Protein AF-A0A3E1EG32-F1 (afdb_monomer)

Mean predicted aligned error: 8.99 Å

Radius of gyration: 19.24 Å; Cα contacts (8 Å, |Δi|>4): 139; chains: 1; bounding box: 42×35×68 Å

Nearest PDB structures (foldseek):
  8x61-assembly1_D  TM=2.645E-01  e=2.942E+00  Escherichia coli K-12

Solvent-accessible surface area (backbone atoms only — not comparable to full-atom values): 9970 Å² total; per-residue (Å²): 134,84,75,81,70,93,69,84,74,63,67,67,47,62,64,62,48,52,55,52,49,60,64,48,45,57,62,38,36,53,50,33,18,52,36,37,32,75,76,72,68,43,52,51,81,75,31,39,58,53,45,42,54,20,54,52,47,24,49,68,51,44,51,59,51,54,49,51,52,45,55,51,54,27,64,77,70,56,68,85,75,68,88,78,64,89,46,70,70,55,45,55,47,47,34,50,60,31,51,73,51,64,69,88,55,93,84,54,57,50,59,38,55,34,50,26,51,54,58,51,47,56,65,48,48,57,51,34,38,54,45,26,45,58,48,39,48,70,73,46,67,88,54,56,70,68,60,48,51,53,44,39,56,60,35,45,49,61,43,50,51,51,51,47,50,49,34,52,52,51,26,54,50,35,50,69,71,73,107

Secondary structure (DSSP, 8-state):
------------HHHHHHHHHHHHHHHHHHHHHHHHHHHH---HHHHHHHHHHHHHHHHHHHHHHHHHHHHHHHHHTTTT--TT--SHHHHHHHHHHTTTS----TTTHHHHHHHHHHHHHHHHHHHHHHHHHHHHHHH-TTS-HHHHHHHHHHHHHHHHHHHHHHHHHHHHHHHHH--

pLDDT: mean 79.0, std 16.26, range [40.22, 95.88]

Foldseek 3Di:
DDDPDPPFDQDQCVVVVVVVLVVLLVVLLVLLLVLCCVQVVDHSVLRSVLSSVLSVQLVVVVVVVLVVVLVVVCVVVVLPPLPDDPDPVSVLVNLQSCQRGPGCPPQPCLQSNLSNQLVSLVVSLVSSLVSSLVSVCVSCVVDDSVSSSVSSNVSVPVSSVVVNVVSVVSSVVSVVVSD

Sequence (179 aa):
MHIPTLADSSVPMLFWHMLAIFTALVPIVLIEAYSAKKLLGLTIGQAIGPISASNFTSMLIGFPVLWLFWLSAQQLVGGNDVHSLSTWWKKLYAVTVQAPWLLHSGRDLYWMVPTAAIVMLVPAFFLSVWVERLVLSWFWQNEDKQRLTTFSFKAHIPSYAMLVFFWCVFGAYSMSSGG

Structure (mmCIF, N/CA/C/O backbone):
data_AF-A0A3E1EG32-F1
#
_entry.id   AF-A0A3E1EG32-F1
#
loop_
_atom_site.group_PDB
_atom_site.id
_atom_site.type_symbol
_atom_site.la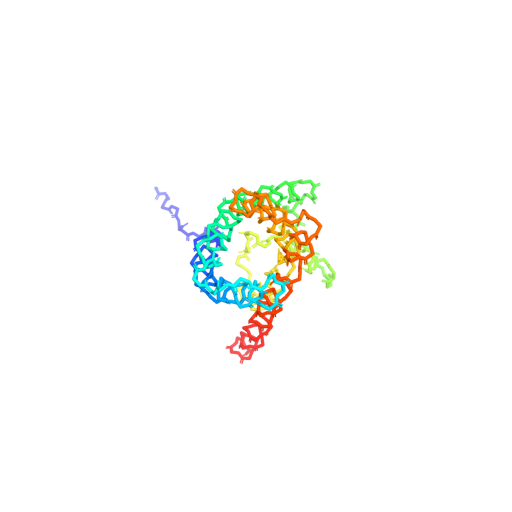bel_atom_id
_atom_site.label_alt_id
_atom_site.label_comp_id
_atom_site.label_asym_id
_atom_site.label_entity_id
_atom_site.label_seq_id
_atom_site.pdbx_PDB_ins_code
_atom_site.Cartn_x
_atom_site.Cartn_y
_atom_site.Cartn_z
_atom_site.occupancy
_atom_site.B_iso_or_equiv
_atom_site.auth_seq_id
_atom_site.auth_comp_id
_atom_site.auth_asym_id
_atom_site.auth_atom_id
_atom_site.pdbx_PDB_model_num
ATOM 1 N N . MET A 1 1 ? -3.569 15.636 -47.204 1.00 40.22 1 MET A N 1
ATOM 2 C CA . MET A 1 1 ? -4.282 15.489 -45.918 1.00 40.22 1 MET A CA 1
ATOM 3 C C . MET A 1 1 ? -3.677 14.277 -45.227 1.00 40.22 1 MET A C 1
ATOM 5 O O . MET A 1 1 ? -4.007 13.155 -45.582 1.00 40.22 1 MET A O 1
ATOM 9 N N . HIS A 1 2 ? -2.665 14.496 -44.384 1.00 41.88 2 HIS A N 1
ATOM 10 C CA . HIS A 1 2 ? -2.000 13.418 -43.655 1.00 41.88 2 HIS A CA 1
ATOM 11 C C . HIS A 1 2 ? -2.933 12.954 -42.540 1.00 41.88 2 HIS A C 1
ATOM 13 O O . HIS A 1 2 ? -3.241 13.726 -41.637 1.00 41.88 2 HIS A O 1
ATOM 19 N N . ILE A 1 3 ? -3.404 11.715 -42.628 1.00 46.75 3 ILE A N 1
ATOM 20 C CA . ILE A 1 3 ? -4.004 11.032 -41.487 1.00 46.75 3 ILE A CA 1
ATOM 21 C C . ILE A 1 3 ? -2.831 10.749 -40.543 1.00 46.75 3 ILE A C 1
ATOM 23 O O . ILE A 1 3 ? -1.893 10.072 -40.975 1.00 46.75 3 ILE A O 1
ATOM 27 N N . PRO A 1 4 ? -2.808 11.279 -39.309 1.00 47.06 4 PRO A N 1
ATOM 28 C CA . PRO A 1 4 ? -1.818 10.845 -38.344 1.00 47.06 4 PRO A CA 1
ATOM 29 C C . PRO A 1 4 ? -2.090 9.363 -38.090 1.00 47.06 4 PRO A C 1
ATOM 31 O O . PRO A 1 4 ? -3.128 8.979 -37.552 1.00 47.06 4 PRO A O 1
ATOM 34 N N . THR A 1 5 ? -1.178 8.518 -38.554 1.00 43.69 5 THR A N 1
ATOM 35 C CA . THR A 1 5 ? -1.069 7.143 -38.086 1.00 43.69 5 THR A CA 1
ATOM 36 C C . THR A 1 5 ? -1.018 7.194 -36.564 1.00 43.69 5 THR A C 1
ATOM 38 O O . THR A 1 5 ? -0.212 7.942 -36.015 1.00 43.69 5 THR A O 1
ATOM 41 N N . LEU A 1 6 ? -1.883 6.426 -35.899 1.00 45.47 6 LEU A N 1
ATOM 42 C CA . LEU A 1 6 ? -1.865 6.140 -34.460 1.00 45.47 6 LEU A CA 1
ATOM 43 C C . LEU A 1 6 ? -0.582 5.360 -34.098 1.00 45.47 6 LEU A C 1
ATOM 45 O O . LEU A 1 6 ? -0.634 4.207 -33.683 1.00 45.47 6 LEU A O 1
ATOM 49 N N . ALA A 1 7 ? 0.572 5.961 -34.363 1.00 40.94 7 ALA A N 1
ATOM 50 C CA . ALA A 1 7 ? 1.901 5.433 -34.132 1.00 40.94 7 ALA A CA 1
ATOM 51 C C . ALA A 1 7 ? 2.450 6.096 -32.862 1.00 40.94 7 ALA A C 1
ATOM 53 O O . ALA A 1 7 ? 2.445 7.320 -32.747 1.00 40.94 7 ALA A O 1
ATOM 54 N N . ASP A 1 8 ? 2.877 5.261 -31.916 1.00 40.78 8 ASP A N 1
ATOM 55 C CA . ASP A 1 8 ? 3.601 5.614 -30.689 1.00 40.78 8 ASP A CA 1
ATOM 56 C C . ASP A 1 8 ? 2.824 6.359 -29.591 1.00 40.78 8 ASP A C 1
ATOM 58 O O . ASP A 1 8 ? 3.382 7.181 -28.865 1.00 40.78 8 ASP A O 1
ATOM 62 N N . SER A 1 9 ? 1.545 6.035 -29.368 1.00 42.00 9 SER A N 1
ATOM 63 C CA . SER A 1 9 ? 0.927 6.409 -28.090 1.00 42.00 9 SER A CA 1
ATOM 64 C C . SER A 1 9 ? 1.443 5.475 -26.994 1.00 42.00 9 SER A C 1
ATOM 66 O O . SER A 1 9 ? 1.112 4.285 -26.982 1.00 42.00 9 SER A O 1
ATOM 68 N N . SER A 1 10 ? 2.236 6.002 -26.061 1.00 50.19 10 SER A N 1
ATOM 69 C CA . SER A 1 10 ? 2.465 5.356 -24.771 1.00 50.19 10 SER A CA 1
ATOM 70 C C . SER A 1 10 ? 1.105 4.964 -24.185 1.00 50.19 10 SER A C 1
ATOM 72 O O . SER A 1 10 ? 0.257 5.817 -23.927 1.00 50.19 10 SER A O 1
ATOM 74 N N . VAL A 1 11 ? 0.841 3.661 -24.045 1.00 52.62 11 VAL A N 1
ATOM 75 C CA . VAL A 1 11 ? -0.419 3.206 -23.450 1.00 52.62 11 VAL A CA 1
ATOM 76 C C . VAL A 1 11 ? -0.384 3.647 -21.991 1.00 52.62 11 VAL A C 1
ATOM 78 O O . VAL A 1 11 ? 0.544 3.249 -21.280 1.00 52.62 11 VAL A O 1
ATOM 81 N N . PRO A 1 12 ? -1.346 4.461 -21.520 1.00 56.22 12 PRO A N 1
ATOM 82 C CA . PRO A 1 12 ? -1.375 4.864 -20.129 1.00 56.22 12 PRO A CA 1
ATOM 83 C C . PRO A 1 12 ? -1.495 3.608 -19.272 1.00 56.22 12 PRO A C 1
ATOM 85 O O . PRO A 1 12 ? -2.539 2.954 -19.230 1.00 56.22 12 PRO A O 1
ATOM 88 N N . MET A 1 13 ? -0.423 3.276 -18.555 1.00 66.38 13 MET A N 1
ATOM 89 C CA . MET A 1 13 ? -0.427 2.174 -17.594 1.00 66.38 13 MET A CA 1
ATOM 90 C C . MET A 1 13 ? -1.460 2.400 -16.480 1.00 66.38 13 MET A C 1
ATOM 92 O O . MET A 1 13 ? -1.858 1.443 -15.825 1.00 66.38 13 MET A O 1
ATOM 96 N N . LEU A 1 14 ? -1.939 3.643 -16.329 1.00 66.12 14 LEU A N 1
ATOM 97 C CA . LEU A 1 14 ? -2.969 4.111 -15.403 1.00 66.12 14 LEU A CA 1
ATOM 98 C C . LEU A 1 14 ? -4.186 3.175 -15.332 1.00 66.12 14 LEU A C 1
ATOM 100 O O . LEU A 1 14 ? -4.542 2.717 -14.250 1.00 66.12 14 LEU A O 1
ATOM 104 N N . PHE A 1 15 ? -4.810 2.867 -16.475 1.00 68.06 15 PHE A N 1
ATOM 105 C CA . PHE A 1 15 ? -6.055 2.092 -16.503 1.00 68.06 15 PHE A CA 1
ATOM 106 C C . PHE A 1 15 ? -5.833 0.639 -16.061 1.00 68.06 15 PHE A C 1
ATOM 108 O O . PHE A 1 15 ? -6.551 0.120 -15.206 1.00 68.06 15 PHE A O 1
ATOM 115 N N . TRP A 1 16 ? -4.789 0.002 -16.593 1.00 67.75 16 TRP A N 1
ATOM 116 C CA . TRP A 1 16 ? -4.426 -1.372 -16.244 1.00 67.75 16 TRP A CA 1
ATOM 117 C C . TRP A 1 16 ? -3.964 -1.501 -14.790 1.00 67.75 16 TRP A C 1
ATOM 119 O O . TRP A 1 16 ? -4.324 -2.465 -14.115 1.00 67.75 16 TRP A O 1
ATOM 129 N N . HIS A 1 17 ? -3.236 -0.504 -14.281 1.00 72.44 17 HIS A N 1
ATOM 130 C CA . HIS A 1 17 ? -2.838 -0.447 -12.876 1.00 72.44 17 HIS A CA 1
ATOM 131 C C . HIS A 1 17 ? -4.045 -0.313 -11.958 1.00 72.44 17 HIS A C 1
ATOM 133 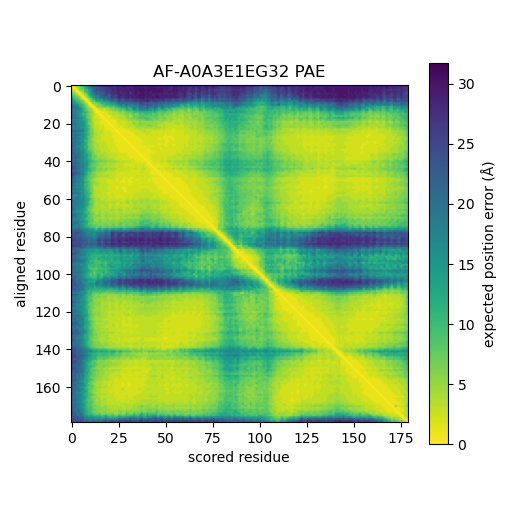O O . HIS A 1 17 ? -4.119 -1.032 -10.967 1.00 72.44 17 HIS A O 1
ATOM 139 N N . MET A 1 18 ? -5.015 0.546 -12.286 1.00 73.62 18 MET A N 1
ATOM 140 C CA . MET A 1 18 ? -6.232 0.664 -11.480 1.00 73.62 18 MET A CA 1
ATOM 141 C C . MET A 1 18 ? -6.971 -0.671 -11.383 1.00 73.62 18 MET A C 1
ATOM 143 O O . MET A 1 18 ? -7.328 -1.078 -10.279 1.00 73.62 18 MET A O 1
ATOM 147 N N . LEU A 1 19 ? -7.150 -1.383 -12.501 1.00 78.88 19 LEU A N 1
ATOM 148 C CA . LEU A 1 19 ? -7.815 -2.687 -12.490 1.00 78.88 19 LEU A CA 1
ATOM 149 C C . LEU A 1 19 ? -7.071 -3.696 -11.601 1.00 78.88 19 LEU A C 1
ATOM 151 O O . LEU A 1 19 ? -7.693 -4.367 -10.776 1.00 78.88 19 LEU A O 1
ATOM 155 N N . ALA A 1 20 ? -5.741 -3.752 -11.712 1.00 80.00 20 ALA A N 1
ATOM 156 C CA . ALA A 1 20 ? -4.913 -4.608 -10.868 1.00 80.00 20 ALA A CA 1
ATOM 157 C C . ALA A 1 20 ? -5.056 -4.254 -9.376 1.00 80.00 20 ALA A C 1
ATOM 159 O O . ALA A 1 20 ? -5.256 -5.146 -8.549 1.00 80.00 20 ALA A O 1
ATOM 160 N N . ILE A 1 21 ? -5.043 -2.964 -9.025 1.00 82.12 21 ILE A N 1
ATOM 161 C CA . ILE A 1 21 ? -5.200 -2.516 -7.636 1.00 82.12 21 ILE A CA 1
ATOM 162 C C . ILE A 1 21 ? -6.574 -2.914 -7.079 1.00 82.12 21 ILE A C 1
ATOM 164 O O . ILE A 1 21 ? -6.643 -3.438 -5.968 1.00 82.12 21 ILE A O 1
ATOM 168 N N . PHE A 1 22 ? -7.657 -2.761 -7.849 1.00 85.31 22 PHE A N 1
ATOM 169 C CA . PHE A 1 22 ? -8.991 -3.200 -7.418 1.00 85.31 22 PHE A CA 1
ATOM 170 C C . PHE A 1 22 ? -9.043 -4.701 -7.125 1.00 85.31 22 PHE A C 1
ATOM 172 O O . PHE A 1 22 ? -9.622 -5.110 -6.118 1.00 85.31 22 PHE A O 1
ATOM 179 N N . THR A 1 23 ? -8.410 -5.524 -7.965 1.00 87.38 23 THR A N 1
ATOM 180 C CA . THR A 1 23 ? -8.346 -6.973 -7.717 1.00 87.38 23 THR A CA 1
ATOM 181 C C . THR A 1 23 ? -7.500 -7.322 -6.494 1.00 87.38 23 THR A C 1
ATOM 183 O O . THR A 1 23 ? -7.852 -8.239 -5.755 1.00 87.38 23 THR A O 1
ATOM 186 N N . ALA A 1 24 ? -6.428 -6.569 -6.238 1.00 89.06 24 ALA A N 1
ATOM 187 C CA . ALA A 1 24 ? -5.559 -6.764 -5.083 1.00 89.06 24 ALA A CA 1
ATOM 188 C C . ALA A 1 24 ? -6.192 -6.286 -3.766 1.00 89.06 24 ALA A C 1
ATOM 190 O O . ALA A 1 24 ? -5.846 -6.797 -2.703 1.00 89.06 24 ALA A O 1
ATOM 191 N N . LEU A 1 25 ? -7.148 -5.355 -3.814 1.00 91.94 25 LEU A N 1
ATOM 192 C CA . LEU A 1 25 ? -7.766 -4.784 -2.617 1.00 91.94 25 LEU A CA 1
ATOM 193 C C . LEU A 1 25 ? -8.484 -5.845 -1.771 1.00 91.94 25 LEU A C 1
ATOM 195 O O . LEU A 1 25 ? -8.380 -5.833 -0.548 1.00 91.94 25 LEU A O 1
ATOM 199 N N . VAL A 1 26 ? -9.156 -6.806 -2.412 1.00 93.00 26 VAL A N 1
ATOM 200 C CA . VAL A 1 26 ? -9.866 -7.890 -1.713 1.00 93.00 26 VAL A CA 1
ATOM 201 C C . VAL A 1 26 ? -8.919 -8.743 -0.856 1.00 93.00 26 VAL A C 1
ATOM 203 O O . VAL A 1 26 ? -9.142 -8.819 0.355 1.00 93.00 26 VAL A O 1
ATOM 206 N N . PRO A 1 27 ? -7.861 -9.379 -1.402 1.00 94.44 27 PRO A N 1
ATOM 207 C CA . PRO A 1 27 ? -6.951 -10.170 -0.581 1.00 94.44 27 PRO A CA 1
ATOM 208 C C . PRO A 1 27 ? -6.199 -9.327 0.458 1.00 94.44 27 PRO A C 1
ATOM 210 O O . PRO A 1 27 ? -5.996 -9.815 1.567 1.00 94.44 27 PRO A O 1
ATOM 213 N N . ILE A 1 28 ? -5.853 -8.068 0.159 1.00 95.25 28 ILE A N 1
ATOM 214 C CA . ILE A 1 28 ? -5.207 -7.162 1.126 1.00 95.25 28 ILE A CA 1
ATOM 215 C C . ILE A 1 28 ? -6.109 -6.936 2.347 1.00 95.25 28 ILE A C 1
ATOM 217 O O . ILE A 1 28 ? -5.698 -7.193 3.479 1.00 95.25 28 ILE A O 1
ATOM 221 N N . VAL A 1 29 ? -7.371 -6.556 2.125 1.00 95.19 29 VAL A N 1
ATOM 222 C CA . VAL A 1 29 ? -8.340 -6.319 3.207 1.00 95.19 29 VAL A CA 1
ATOM 223 C C . VAL A 1 29 ? -8.541 -7.572 4.059 1.00 95.19 29 VAL A C 1
ATOM 225 O O . VAL A 1 29 ? -8.630 -7.479 5.283 1.00 95.19 29 VAL A O 1
ATOM 228 N N . LEU A 1 30 ? -8.592 -8.757 3.445 1.00 95.12 30 LEU A N 1
ATOM 229 C CA . LEU A 1 30 ? -8.742 -10.017 4.178 1.00 95.12 30 LEU A CA 1
ATOM 230 C C . LEU A 1 30 ? -7.521 -10.326 5.056 1.00 95.12 30 LEU A C 1
ATOM 232 O O . LEU A 1 30 ? -7.679 -10.712 6.219 1.00 95.12 30 LEU A O 1
ATOM 236 N N . ILE A 1 31 ? -6.313 -10.134 4.522 1.00 95.88 31 ILE A N 1
ATOM 237 C CA . ILE A 1 31 ? -5.050 -10.324 5.248 1.00 95.88 31 ILE A CA 1
ATOM 238 C C . ILE A 1 31 ? -4.966 -9.370 6.443 1.00 95.88 31 ILE A C 1
ATOM 240 O O . ILE A 1 31 ? -4.606 -9.774 7.556 1.00 95.88 31 ILE A O 1
ATOM 244 N N . GLU A 1 32 ? -5.339 -8.113 6.245 1.00 95.19 32 GLU A N 1
ATOM 245 C CA . GLU A 1 32 ? -5.277 -7.095 7.288 1.00 95.19 32 GLU A CA 1
ATOM 246 C C . GLU A 1 32 ? -6.376 -7.280 8.331 1.00 95.19 32 GLU A C 1
ATOM 248 O O . GLU A 1 32 ? -6.101 -7.169 9.527 1.00 95.19 32 GLU A O 1
ATOM 253 N N . ALA A 1 33 ? -7.588 -7.678 7.933 1.00 94.44 33 ALA A N 1
ATOM 254 C CA . ALA A 1 33 ? -8.658 -8.025 8.871 1.00 94.44 33 ALA A CA 1
ATOM 255 C C . ALA A 1 33 ? -8.279 -9.225 9.749 1.00 94.44 33 ALA A C 1
ATOM 257 O O . ALA A 1 33 ? -8.517 -9.220 10.962 1.00 94.44 33 ALA A O 1
ATOM 258 N N . TYR A 1 34 ? -7.618 -10.231 9.174 1.00 95.25 34 TYR A N 1
ATOM 259 C CA . TYR A 1 34 ? -7.041 -11.325 9.951 1.00 95.25 34 TYR A CA 1
ATOM 260 C C . TYR A 1 34 ? -5.922 -10.844 10.890 1.00 95.25 34 TYR A C 1
ATOM 262 O O . TYR A 1 34 ? -5.845 -11.266 12.049 1.00 95.25 34 TYR A O 1
ATOM 270 N N . SER A 1 35 ? -5.083 -9.917 10.429 1.00 95.06 35 SER A N 1
ATOM 271 C CA . SER A 1 35 ? -4.023 -9.318 11.245 1.00 95.06 35 SER A CA 1
ATOM 272 C C . SER A 1 35 ? -4.597 -8.513 12.411 1.00 95.06 35 SER A C 1
ATOM 274 O O . SER A 1 35 ? -4.069 -8.598 13.518 1.00 95.06 35 SER A O 1
ATOM 276 N N . ALA A 1 36 ? -5.713 -7.806 12.220 1.00 93.12 36 ALA A N 1
ATOM 277 C CA . ALA A 1 36 ? -6.394 -7.058 13.276 1.00 93.12 36 ALA A CA 1
ATOM 278 C C . ALA A 1 36 ? -6.935 -7.993 14.357 1.00 93.12 36 ALA A C 1
ATOM 280 O O . ALA A 1 36 ? -6.744 -7.741 15.549 1.00 93.12 36 ALA A O 1
ATOM 281 N N . LYS A 1 37 ? -7.498 -9.138 13.956 1.00 93.94 37 LYS A N 1
ATOM 282 C CA . LYS A 1 37 ? -7.879 -10.191 14.901 1.00 93.94 37 LYS A CA 1
ATOM 283 C C . LYS A 1 37 ? -6.689 -10.678 15.723 1.00 93.94 37 LYS A C 1
ATOM 285 O O . LYS A 1 37 ? -6.798 -10.8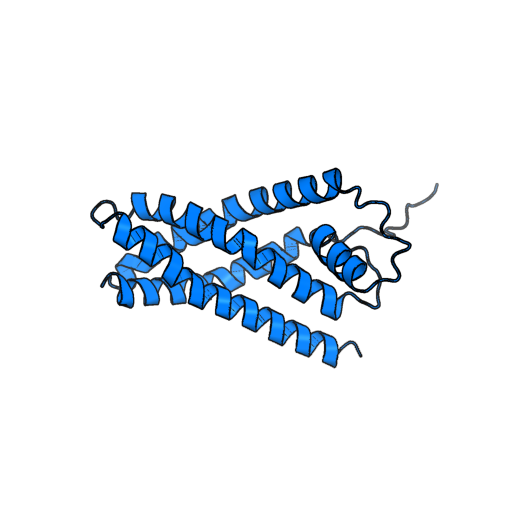03 16.939 1.00 93.94 37 LYS A O 1
ATOM 290 N N . LYS A 1 38 ? -5.547 -10.932 15.083 1.00 93.06 38 LYS A N 1
ATOM 291 C CA . LYS A 1 38 ? -4.357 -11.474 15.756 1.00 93.06 38 LYS A CA 1
ATOM 292 C C . LYS A 1 38 ? -3.634 -10.455 16.647 1.00 93.06 38 LYS A C 1
ATOM 294 O O . LYS A 1 38 ? -3.107 -10.835 17.686 1.00 93.06 38 LYS A O 1
ATOM 299 N N . LEU A 1 39 ? -3.555 -9.194 16.225 1.00 92.62 39 LEU A N 1
ATOM 300 C CA . LEU A 1 39 ? -2.712 -8.168 16.856 1.00 92.62 39 LEU A CA 1
ATOM 301 C C . LEU A 1 39 ? -3.485 -7.242 17.803 1.00 92.62 39 LEU A C 1
ATOM 303 O O . LEU A 1 39 ? -2.923 -6.777 18.797 1.00 92.62 39 LEU A O 1
ATOM 307 N N . LEU A 1 40 ? -4.754 -6.966 17.501 1.00 90.44 40 LEU A N 1
ATOM 308 C CA . LEU A 1 40 ? -5.607 -6.074 18.291 1.00 90.44 40 LEU A CA 1
ATOM 309 C C . LEU A 1 40 ? -6.698 -6.829 19.061 1.00 90.44 40 LEU A C 1
ATOM 311 O O . LEU A 1 40 ? -7.240 -6.284 20.014 1.00 90.44 40 LEU A O 1
ATOM 315 N N . GLY A 1 41 ? -6.980 -8.089 18.709 1.00 91.25 41 GLY A N 1
ATOM 316 C CA . GLY A 1 41 ? -8.033 -8.887 19.349 1.00 91.25 41 GLY A CA 1
ATOM 317 C C . GLY A 1 41 ? -9.443 -8.571 18.840 1.00 91.25 41 GLY A C 1
ATOM 318 O O . GLY A 1 41 ? -10.420 -9.021 19.430 1.00 91.25 41 GLY A O 1
ATOM 319 N N . LEU A 1 42 ? -9.560 -7.811 17.746 1.00 91.50 42 LEU A N 1
ATOM 320 C CA . LEU A 1 42 ? -10.843 -7.449 17.143 1.00 91.50 42 LEU A CA 1
ATOM 321 C C . LEU A 1 42 ? -11.491 -8.645 16.433 1.00 91.50 42 LEU A C 1
ATOM 323 O O . LEU A 1 42 ? -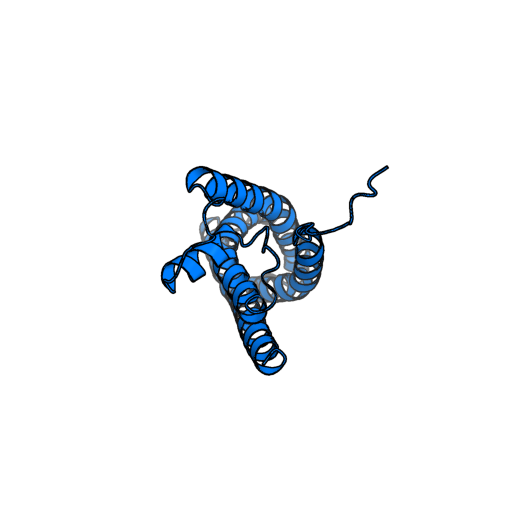10.819 -9.531 15.902 1.00 91.50 42 LEU A O 1
ATOM 327 N N . THR A 1 43 ? -12.819 -8.665 16.354 1.00 93.94 43 THR A N 1
ATOM 328 C CA . THR A 1 43 ? -13.495 -9.615 15.461 1.00 93.94 43 THR A CA 1
ATOM 329 C C . THR A 1 43 ? -13.341 -9.174 14.002 1.00 93.94 43 THR A C 1
ATOM 331 O O . THR A 1 43 ? -13.241 -7.984 13.707 1.00 93.94 43 THR A O 1
ATOM 334 N N . ILE A 1 44 ? -13.363 -10.125 13.060 1.00 92.06 44 ILE A N 1
ATOM 335 C CA . ILE A 1 44 ? -13.234 -9.814 11.623 1.00 92.06 44 ILE A CA 1
ATOM 336 C C . ILE A 1 44 ? -14.335 -8.841 11.172 1.00 92.06 44 ILE A C 1
ATOM 338 O O . ILE A 1 44 ? -14.050 -7.909 10.430 1.00 92.06 44 ILE A O 1
ATOM 342 N N . GLY A 1 45 ? -15.567 -8.999 11.670 1.00 91.44 45 GLY A N 1
ATOM 343 C CA . GLY A 1 45 ? -16.678 -8.099 11.343 1.00 91.44 45 GLY A CA 1
ATOM 344 C C . GLY A 1 45 ? -16.462 -6.657 11.818 1.00 91.44 45 GLY A C 1
ATOM 345 O O . GLY A 1 45 ? -16.810 -5.724 11.103 1.00 91.44 45 GLY A O 1
ATOM 346 N N . GLN A 1 46 ? -15.829 -6.463 12.979 1.00 91.62 46 GLN A N 1
ATOM 347 C CA . GLN A 1 46 ? -15.456 -5.129 13.470 1.00 91.62 46 GLN A CA 1
ATOM 348 C C . GLN A 1 46 ? -14.292 -4.520 12.678 1.00 91.62 46 GLN A C 1
ATOM 350 O O . GLN A 1 46 ? -14.189 -3.300 12.577 1.00 91.62 46 GLN A O 1
ATOM 355 N N . ALA A 1 47 ? -13.409 -5.362 12.136 1.00 93.81 47 ALA A N 1
ATOM 356 C CA . ALA A 1 47 ? -12.201 -4.923 11.452 1.00 93.81 47 ALA A CA 1
ATOM 357 C C . ALA A 1 47 ? -12.417 -4.628 9.960 1.00 93.81 47 ALA A C 1
ATOM 359 O O . ALA A 1 47 ? -11.831 -3.686 9.431 1.00 93.81 47 ALA A 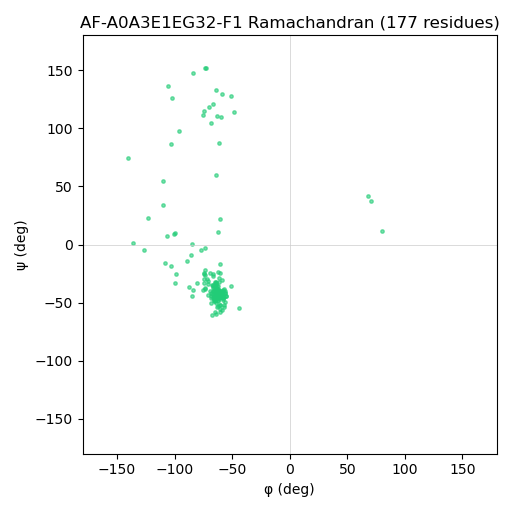O 1
ATOM 360 N N . ILE A 1 48 ? -13.267 -5.403 9.280 1.00 95.31 48 ILE A N 1
ATOM 361 C CA . ILE A 1 48 ? -13.356 -5.392 7.815 1.00 95.31 48 ILE A CA 1
ATOM 362 C C . ILE A 1 48 ? -13.818 -4.047 7.248 1.00 95.31 48 ILE A C 1
ATOM 364 O O . ILE A 1 48 ? -13.264 -3.599 6.252 1.00 95.31 48 ILE A O 1
ATOM 368 N N . GLY A 1 49 ? -14.774 -3.369 7.892 1.00 95.75 49 GLY A N 1
ATOM 369 C CA . GLY A 1 49 ? -15.262 -2.055 7.456 1.00 95.75 49 GLY A CA 1
ATOM 370 C C . GLY A 1 49 ? -14.173 -0.975 7.520 1.00 95.75 49 GLY A C 1
ATOM 371 O O . GLY A 1 49 ? -13.818 -0.425 6.475 1.00 95.75 49 GLY A O 1
ATOM 372 N N . PRO A 1 50 ? -13.595 -0.705 8.707 1.00 94.75 50 PRO A N 1
ATOM 373 C CA . PRO A 1 50 ? -12.502 0.256 8.865 1.00 94.75 50 PRO A CA 1
ATOM 374 C C . PRO A 1 50 ? -11.283 -0.037 7.982 1.00 94.75 50 PRO A C 1
ATOM 376 O O . PRO A 1 50 ? -10.739 0.880 7.374 1.00 94.75 50 PRO A O 1
ATOM 379 N N . ILE A 1 51 ? -10.883 -1.306 7.854 1.00 95.81 51 ILE A N 1
ATOM 380 C CA . ILE A 1 51 ? -9.737 -1.711 7.022 1.00 95.81 51 ILE A CA 1
ATOM 381 C C . ILE A 1 51 ? -10.037 -1.534 5.533 1.00 95.81 51 ILE A C 1
ATOM 383 O O . ILE A 1 51 ? -9.183 -1.048 4.795 1.00 95.81 51 ILE A O 1
ATOM 387 N N . SER A 1 52 ? -11.254 -1.860 5.085 1.00 95.12 52 SER A N 1
ATOM 388 C CA . SER A 1 52 ? -11.670 -1.610 3.698 1.00 95.12 52 SER A CA 1
ATOM 389 C C . SER A 1 52 ? -11.658 -0.118 3.383 1.00 95.12 52 SER A C 1
ATOM 391 O O . SER A 1 52 ? -11.123 0.289 2.355 1.00 95.12 52 SER A O 1
ATOM 393 N N . ALA A 1 53 ? -12.209 0.707 4.279 1.00 95.12 53 ALA A N 1
ATOM 394 C CA . ALA A 1 53 ? -12.217 2.159 4.121 1.00 95.12 53 ALA A CA 1
ATOM 395 C C . ALA A 1 53 ? -10.792 2.732 4.102 1.00 95.12 53 ALA A C 1
ATOM 397 O O . ALA A 1 53 ? -10.486 3.586 3.270 1.00 95.12 53 ALA A O 1
ATOM 398 N N . SER A 1 54 ? -9.917 2.228 4.975 1.00 94.38 54 SER A N 1
ATOM 399 C CA . SER A 1 54 ? -8.497 2.579 5.021 1.00 94.38 54 SER A CA 1
ATOM 400 C C . SER A 1 54 ? -7.786 2.279 3.701 1.00 94.38 54 SER A C 1
ATOM 402 O O . SER A 1 54 ? -7.262 3.198 3.073 1.00 94.38 54 SER A O 1
ATOM 404 N N . ASN A 1 55 ? -7.850 1.031 3.229 1.00 94.44 55 ASN A N 1
ATOM 405 C CA . ASN A 1 55 ? -7.196 0.593 1.994 1.00 94.44 55 ASN A CA 1
ATOM 406 C C . ASN A 1 55 ? -7.746 1.296 0.753 1.00 94.44 55 ASN A C 1
ATOM 408 O O . ASN A 1 55 ? -7.010 1.650 -0.166 1.00 94.44 55 ASN A O 1
ATOM 412 N N . PHE A 1 56 ? -9.055 1.533 0.715 1.00 94.12 56 PHE A N 1
ATOM 413 C CA . PHE A 1 56 ? -9.661 2.280 -0.378 1.00 94.12 56 PHE A CA 1
ATOM 414 C C . PHE A 1 56 ? -9.206 3.745 -0.377 1.00 94.12 56 PHE A C 1
ATOM 416 O O . PHE A 1 56 ? -8.901 4.310 -1.426 1.00 94.12 56 PHE A O 1
ATOM 423 N N . THR A 1 57 ? -9.090 4.358 0.802 1.00 93.81 57 THR A N 1
ATOM 424 C CA . THR A 1 57 ? -8.591 5.732 0.939 1.00 93.81 57 THR A CA 1
ATOM 425 C C . THR A 1 57 ? -7.108 5.825 0.579 1.00 93.81 57 THR A C 1
ATOM 427 O O . THR A 1 57 ? -6.714 6.740 -0.147 1.00 93.81 57 THR A O 1
ATOM 430 N N . SER A 1 58 ? -6.282 4.874 1.023 1.00 91.69 58 SER A N 1
ATOM 431 C CA . SER A 1 58 ? -4.861 4.823 0.667 1.00 91.69 58 SER A CA 1
ATOM 432 C C . SER A 1 58 ? -4.659 4.573 -0.824 1.00 91.69 58 SER A C 1
ATOM 434 O O . SER A 1 58 ? -3.764 5.176 -1.406 1.00 91.69 58 SER A O 1
ATOM 436 N N . MET A 1 59 ? -5.531 3.805 -1.480 1.00 90.69 59 MET A N 1
ATOM 437 C CA . MET A 1 59 ? -5.560 3.695 -2.940 1.00 90.69 59 MET A CA 1
ATOM 438 C C . MET A 1 59 ? -5.878 5.043 -3.603 1.00 90.69 59 MET A C 1
ATOM 440 O O . MET A 1 59 ? -5.133 5.485 -4.479 1.00 90.69 59 MET A O 1
ATOM 444 N N . LEU A 1 60 ? -6.969 5.703 -3.196 1.00 91.06 60 LEU A N 1
ATOM 445 C CA . LEU A 1 60 ? -7.429 6.954 -3.810 1.00 91.06 60 LEU A CA 1
ATOM 446 C C . LEU A 1 60 ? -6.439 8.109 -3.644 1.00 91.06 60 LEU A C 1
ATOM 448 O O . LEU A 1 60 ? -6.304 8.920 -4.554 1.00 91.06 60 LEU A O 1
ATOM 452 N N . ILE A 1 61 ? -5.764 8.195 -2.496 1.00 91.12 61 ILE A N 1
ATOM 453 C CA . ILE A 1 61 ? -4.753 9.225 -2.218 1.00 91.12 61 ILE A CA 1
ATOM 454 C C . ILE A 1 61 ? -3.394 8.803 -2.773 1.00 91.12 61 ILE A C 1
ATOM 456 O O . ILE A 1 61 ? -2.682 9.602 -3.383 1.00 91.12 61 ILE A O 1
ATOM 460 N N . GLY A 1 62 ? -3.026 7.543 -2.560 1.00 87.94 62 GLY A N 1
ATOM 461 C CA . GLY A 1 62 ? -1.717 7.017 -2.906 1.00 87.94 62 GLY A CA 1
ATOM 462 C C . GLY A 1 62 ? -1.458 7.059 -4.398 1.00 87.94 62 GLY A C 1
ATOM 463 O O . GLY A 1 62 ? -0.365 7.432 -4.814 1.00 87.94 62 GLY A O 1
ATOM 464 N 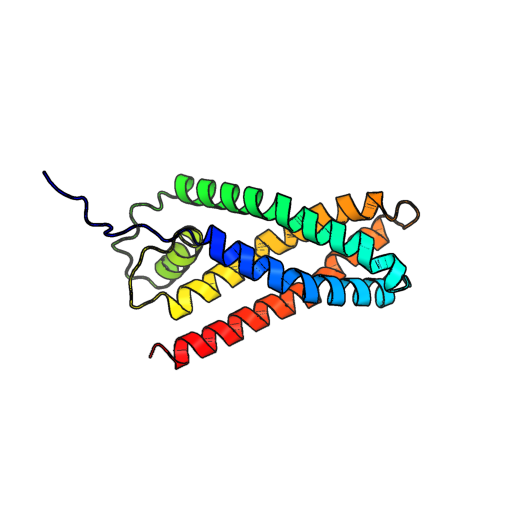N . PHE A 1 63 ? -2.472 6.766 -5.208 1.00 84.31 63 PHE A N 1
ATOM 465 C CA . PHE A 1 63 ? -2.324 6.747 -6.653 1.00 84.31 63 PHE A CA 1
ATOM 466 C C . PHE A 1 63 ? -1.969 8.129 -7.246 1.00 84.31 63 PHE A C 1
ATOM 468 O O . PHE A 1 63 ? -0.915 8.224 -7.876 1.00 84.31 63 PHE A O 1
ATOM 475 N N . PRO A 1 64 ? -2.716 9.227 -6.993 1.00 86.44 64 PRO A N 1
ATOM 476 C CA . PRO A 1 64 ? -2.306 10.573 -7.403 1.00 86.44 64 PRO A CA 1
ATOM 477 C C . PRO A 1 64 ? -0.958 11.011 -6.827 1.00 86.44 64 PRO A C 1
ATOM 479 O O . PRO A 1 64 ? -0.145 11.589 -7.547 1.00 86.44 64 PRO A O 1
ATOM 482 N N . VAL A 1 65 ? -0.701 10.743 -5.543 1.00 88.31 65 VAL A N 1
ATOM 483 C CA . VAL A 1 65 ? 0.526 11.198 -4.869 1.00 88.31 65 VAL A CA 1
ATOM 484 C C . VAL A 1 65 ? 1.761 10.518 -5.453 1.00 88.31 65 VAL A C 1
ATOM 486 O O . VAL A 1 65 ? 2.725 11.202 -5.792 1.00 88.31 65 VAL A O 1
ATOM 489 N N . LEU A 1 66 ? 1.735 9.193 -5.617 1.00 85.81 66 LEU A N 1
ATOM 490 C CA . LEU A 1 66 ? 2.845 8.448 -6.214 1.00 85.81 66 LEU A CA 1
ATOM 491 C C . LEU A 1 66 ? 3.039 8.820 -7.683 1.00 85.81 66 LEU A C 1
ATOM 493 O O . LEU A 1 66 ? 4.177 8.924 -8.136 1.00 85.81 66 LEU A O 1
ATOM 497 N N . TRP A 1 67 ? 1.953 9.077 -8.416 1.00 81.56 67 TRP A N 1
ATOM 498 C CA . TRP A 1 67 ? 2.036 9.516 -9.806 1.00 81.56 67 TRP A CA 1
ATOM 499 C C . TRP A 1 67 ? 2.704 10.889 -9.931 1.00 81.56 67 TRP A C 1
ATOM 501 O O . TRP A 1 67 ? 3.631 11.055 -10.723 1.00 81.56 67 TRP A O 1
ATOM 511 N N . LEU A 1 68 ? 2.286 11.869 -9.124 1.00 83.56 68 LEU A N 1
ATOM 512 C CA . LEU A 1 68 ? 2.894 13.204 -9.098 1.00 83.56 68 LEU A CA 1
ATOM 513 C C . LEU A 1 68 ? 4.349 13.159 -8.637 1.00 83.56 68 LEU A C 1
ATOM 515 O O . LEU A 1 68 ? 5.199 13.823 -9.234 1.00 83.56 68 LEU A O 1
ATOM 519 N N . PHE A 1 69 ? 4.647 12.354 -7.616 1.00 83.88 69 PHE A N 1
ATOM 520 C CA . PHE A 1 69 ? 6.014 12.097 -7.171 1.00 83.88 69 PHE A CA 1
ATOM 521 C C . PHE A 1 69 ? 6.874 11.586 -8.332 1.00 83.88 69 PHE A C 1
ATOM 523 O O . PHE A 1 69 ? 7.973 12.092 -8.557 1.00 83.88 69 PHE A O 1
ATOM 530 N N . TRP A 1 70 ? 6.346 10.651 -9.124 1.00 78.31 70 TRP A N 1
ATOM 531 C CA . TRP A 1 70 ? 7.079 10.067 -10.238 1.00 78.31 70 TRP A CA 1
ATOM 532 C C . TRP A 1 70 ? 7.278 11.020 -11.415 1.00 78.31 70 TRP A C 1
ATOM 534 O O . TRP A 1 70 ? 8.383 11.119 -11.947 1.00 78.31 70 TRP A O 1
ATOM 544 N N . LEU A 1 71 ? 6.236 11.763 -11.796 1.00 77.00 71 LEU A N 1
ATOM 545 C CA . LEU A 1 71 ? 6.342 12.802 -12.824 1.00 77.00 71 LEU A CA 1
ATOM 546 C C . LEU A 1 71 ? 7.382 13.858 -12.432 1.00 77.00 71 LEU A C 1
ATOM 548 O O . LEU A 1 71 ? 8.203 14.258 -13.256 1.00 77.00 71 LEU A O 1
ATOM 552 N N . SER A 1 72 ? 7.387 14.260 -11.160 1.00 79.50 72 SER A N 1
ATOM 553 C CA . SER A 1 72 ? 8.358 15.221 -10.630 1.00 79.50 72 SER A CA 1
ATOM 554 C C . SER A 1 72 ? 9.777 14.650 -10.668 1.00 79.50 72 SER A C 1
ATOM 556 O O . SER A 1 72 ? 10.700 15.316 -11.133 1.00 79.50 72 SER A O 1
ATOM 558 N N . ALA A 1 73 ? 9.957 13.392 -10.249 1.00 77.62 73 ALA A N 1
ATOM 559 C CA . ALA A 1 73 ? 11.244 12.703 -10.313 1.00 77.62 73 ALA A CA 1
ATOM 560 C C . ALA A 1 73 ? 11.766 12.585 -11.757 1.00 77.62 73 ALA A C 1
ATOM 562 O O . ALA A 1 73 ? 12.949 12.813 -12.004 1.00 77.62 73 ALA A O 1
ATOM 563 N N . GLN A 1 74 ? 10.892 12.299 -12.725 1.00 73.56 74 GLN A N 1
ATOM 564 C CA . GLN A 1 74 ? 11.257 12.226 -14.141 1.00 73.56 74 GLN A CA 1
ATOM 565 C C . GLN A 1 74 ? 11.724 13.581 -14.696 1.00 73.56 74 GLN A C 1
ATOM 567 O O . GLN A 1 74 ? 12.706 13.630 -15.442 1.00 73.56 74 GLN A O 1
ATOM 572 N N . GLN A 1 75 ? 11.051 14.677 -14.326 1.00 71.88 75 GLN A N 1
ATOM 573 C CA . GLN A 1 75 ? 11.413 16.030 -14.764 1.00 71.88 75 GLN A CA 1
ATOM 574 C C . GLN A 1 75 ? 12.740 16.505 -14.167 1.00 71.88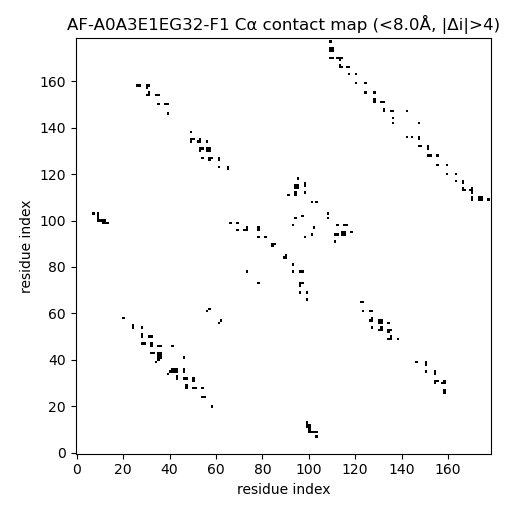 75 GLN A C 1
ATOM 576 O O . GLN A 1 75 ? 13.560 17.076 -14.883 1.00 71.88 75 GLN A O 1
ATOM 581 N N . LEU A 1 76 ? 12.980 16.235 -12.881 1.00 70.38 76 LEU A N 1
ATOM 582 C CA . LEU A 1 76 ? 14.201 16.664 -12.190 1.00 70.38 76 LEU A CA 1
ATOM 583 C C . LEU A 1 76 ? 15.465 15.980 -12.716 1.00 70.38 76 LEU A C 1
ATOM 585 O O . LEU A 1 76 ? 16.545 16.558 -12.618 1.00 70.38 76 LEU A O 1
ATOM 589 N N . VAL A 1 77 ? 15.346 14.769 -13.267 1.00 66.88 77 VAL A N 1
ATOM 590 C CA . VAL A 1 77 ? 16.511 13.998 -13.730 1.00 66.88 77 VAL A CA 1
ATOM 591 C C . VAL A 1 77 ? 16.641 13.941 -15.259 1.00 66.88 77 VAL A C 1
ATOM 593 O O . VAL A 1 77 ? 17.516 13.260 -15.786 1.00 66.88 77 VAL A O 1
ATOM 596 N N . GLY A 1 78 ? 15.820 14.694 -15.997 1.00 60.78 78 GLY A N 1
ATOM 597 C CA . GLY A 1 78 ? 15.977 14.836 -17.449 1.00 60.78 78 GLY A CA 1
ATOM 598 C C . GLY A 1 78 ? 15.683 13.551 -18.231 1.00 60.78 78 GLY A C 1
ATOM 599 O O . GLY A 1 78 ? 16.399 13.220 -19.173 1.00 60.78 78 GLY A O 1
ATOM 600 N N . GLY A 1 79 ? 14.625 12.819 -17.862 1.00 55.12 79 GLY A N 1
ATOM 601 C CA . GLY A 1 79 ? 14.276 11.493 -18.402 1.00 55.12 79 GLY A CA 1
ATOM 602 C C . GLY A 1 79 ? 13.946 11.388 -19.905 1.00 55.12 79 GLY A C 1
ATOM 603 O O . GLY A 1 79 ? 13.460 10.338 -20.326 1.00 55.12 79 GLY A O 1
ATOM 604 N N . ASN A 1 80 ? 14.202 12.430 -20.702 1.00 53.47 80 ASN A N 1
ATOM 605 C CA . ASN A 1 80 ? 13.966 12.468 -22.150 1.00 53.47 80 ASN A CA 1
ATOM 606 C C . ASN A 1 80 ? 15.168 11.963 -22.982 1.00 53.47 80 ASN A C 1
ATOM 608 O O . ASN A 1 80 ? 14.994 11.664 -24.156 1.00 53.47 80 ASN A O 1
ATOM 612 N N . ASP A 1 81 ? 16.362 11.821 -22.386 1.00 51.09 81 ASP A N 1
ATOM 613 C CA . ASP A 1 81 ? 17.630 11.521 -23.091 1.00 51.09 81 ASP A CA 1
ATOM 614 C C . ASP A 1 81 ? 18.174 10.095 -22.819 1.00 51.09 81 ASP A C 1
ATOM 616 O O . ASP A 1 81 ? 19.372 9.832 -22.723 1.00 51.09 81 ASP A O 1
ATOM 620 N N . VAL A 1 82 ? 17.278 9.119 -22.651 1.00 52.12 82 VAL A N 1
ATOM 621 C CA . VAL A 1 82 ? 17.616 7.752 -22.189 1.00 52.12 82 VAL A CA 1
ATOM 622 C C . VAL A 1 82 ? 18.059 6.818 -23.338 1.00 52.12 82 VAL A C 1
ATOM 624 O O . VAL A 1 82 ? 18.428 5.664 -23.119 1.00 52.12 82 VAL A O 1
ATOM 627 N N . HIS A 1 83 ? 18.101 7.306 -24.580 1.00 48.81 83 HIS A N 1
ATOM 628 C CA . HIS A 1 83 ? 18.267 6.478 -25.783 1.00 48.81 83 HIS A CA 1
ATOM 629 C C . HIS A 1 83 ? 19.678 5.898 -26.035 1.00 48.81 83 HIS A C 1
ATOM 631 O O . HIS A 1 83 ? 19.832 5.109 -26.964 1.00 48.81 83 HIS A O 1
ATOM 637 N N . SER A 1 84 ? 20.703 6.195 -25.220 1.00 48.97 84 SER A N 1
ATOM 638 C CA . SER A 1 84 ? 22.091 5.739 -25.472 1.00 48.97 84 SER A CA 1
ATOM 639 C C . SER A 1 84 ? 22.747 4.915 -24.346 1.00 48.97 84 SER A C 1
ATOM 641 O O . SER A 1 84 ? 23.975 4.892 -24.217 1.00 48.97 84 SER A O 1
ATOM 643 N N . LEU A 1 85 ? 21.975 4.268 -23.468 1.00 52.22 85 LEU A N 1
ATOM 644 C CA . LEU A 1 85 ? 22.515 3.759 -22.200 1.00 52.22 85 LEU A CA 1
ATOM 645 C C . LEU A 1 85 ? 22.908 2.269 -22.267 1.00 52.22 85 LEU A C 1
ATOM 647 O O . LEU A 1 85 ? 22.093 1.370 -22.081 1.00 52.22 85 LEU A O 1
ATOM 651 N N . SER A 1 86 ? 24.203 2.013 -22.476 1.00 56.31 86 SER A N 1
ATOM 652 C CA . SER A 1 86 ? 24.816 0.676 -22.583 1.00 56.31 86 SER A CA 1
ATOM 653 C C . SER A 1 86 ? 25.036 -0.061 -21.247 1.00 56.31 86 SER A C 1
ATOM 655 O O . SER A 1 86 ? 25.464 -1.212 -21.244 1.00 56.31 86 SER A O 1
ATOM 657 N N . THR A 1 87 ? 24.755 0.565 -20.097 1.00 67.44 87 THR A N 1
ATOM 658 C CA . THR A 1 87 ? 25.061 0.013 -18.761 1.00 67.44 87 THR A CA 1
ATOM 659 C C . THR A 1 87 ? 23.809 -0.495 -18.043 1.00 67.44 87 THR A C 1
ATOM 661 O O . THR A 1 87 ? 22.795 0.198 -17.986 1.00 67.44 87 THR A O 1
ATOM 664 N N . TRP A 1 88 ? 23.893 -1.667 -17.409 1.00 61.72 88 TRP A N 1
ATOM 665 C CA . TRP A 1 88 ? 22.766 -2.313 -16.722 1.00 61.72 88 TRP A CA 1
ATOM 666 C C . TRP A 1 88 ? 22.117 -1.455 -15.616 1.00 61.72 88 TRP A C 1
ATOM 668 O O . TRP A 1 88 ? 20.894 -1.397 -15.531 1.00 61.72 88 TRP A O 1
ATOM 678 N N . TRP A 1 89 ? 22.904 -0.704 -14.834 1.00 56.88 89 TRP A N 1
ATOM 679 C CA . TRP A 1 89 ? 22.383 0.231 -13.824 1.00 56.88 89 TRP A CA 1
ATOM 680 C C . TRP A 1 89 ? 21.536 1.351 -14.425 1.00 56.88 89 TRP A C 1
ATOM 682 O O . TRP A 1 89 ? 20.537 1.766 -13.847 1.00 56.88 89 TRP A O 1
ATOM 692 N N . LYS A 1 90 ? 21.916 1.824 -15.614 1.00 63.84 90 LYS A N 1
ATOM 693 C CA . LYS A 1 90 ? 21.191 2.867 -16.339 1.00 63.84 90 LYS A CA 1
ATOM 694 C C . LYS A 1 90 ? 19.903 2.321 -16.964 1.00 63.84 90 LYS A C 1
ATOM 696 O O . LYS A 1 90 ? 18.923 3.053 -17.026 1.00 63.84 90 LYS A O 1
ATOM 701 N N . LYS A 1 91 ? 19.865 1.031 -17.334 1.00 64.44 91 LYS A N 1
ATOM 702 C CA . LYS A 1 91 ? 18.619 0.331 -17.692 1.00 64.44 91 LYS A CA 1
ATOM 703 C C . LYS A 1 91 ? 17.686 0.194 -16.489 1.00 64.44 91 LYS A C 1
ATOM 705 O O . LYS A 1 91 ? 16.529 0.565 -16.599 1.00 64.44 91 LYS A O 1
ATOM 710 N N . LEU A 1 92 ? 18.182 -0.258 -15.334 1.00 65.19 92 LEU A N 1
ATOM 711 C CA . LEU A 1 92 ? 17.381 -0.332 -14.102 1.00 65.19 92 LEU A CA 1
ATOM 712 C C . LEU A 1 92 ? 16.822 1.047 -13.716 1.00 65.19 92 LEU A C 1
ATOM 714 O O . LEU A 1 92 ? 15.656 1.182 -13.353 1.00 65.19 92 LEU A O 1
ATOM 718 N N . TYR A 1 93 ? 17.646 2.081 -13.862 1.00 67.25 93 TYR A N 1
ATOM 719 C CA . TYR A 1 93 ? 17.254 3.466 -13.656 1.00 67.25 93 TYR A CA 1
ATOM 720 C C . TYR A 1 93 ? 16.165 3.919 -14.639 1.00 67.25 93 TYR A C 1
ATOM 722 O O . TYR A 1 93 ? 15.154 4.465 -14.211 1.00 67.25 93 TYR A O 1
ATOM 730 N N . ALA A 1 94 ? 16.328 3.638 -15.933 1.00 63.66 94 ALA A N 1
ATOM 731 C CA . ALA A 1 94 ? 15.334 3.934 -16.961 1.00 63.66 94 ALA A CA 1
ATOM 732 C C . ALA A 1 94 ? 13.998 3.229 -16.692 1.00 63.66 94 ALA A C 1
ATOM 734 O O . ALA A 1 94 ? 12.958 3.869 -16.743 1.00 63.66 94 ALA A O 1
ATOM 735 N N . VAL A 1 95 ? 14.029 1.944 -16.328 1.00 62.59 95 VAL A N 1
ATOM 736 C CA . VAL A 1 95 ? 12.848 1.143 -15.951 1.00 62.59 95 VAL A CA 1
ATOM 737 C C . VAL A 1 95 ? 12.117 1.752 -14.771 1.00 62.59 95 VAL A C 1
ATOM 739 O O . VAL A 1 95 ? 10.894 1.811 -14.757 1.00 62.59 95 VAL A O 1
ATOM 742 N N . THR A 1 96 ? 12.885 2.206 -13.786 1.00 67.06 96 THR A N 1
ATOM 743 C CA . THR A 1 96 ? 12.350 2.839 -12.593 1.00 67.06 96 THR A CA 1
ATOM 744 C C . THR A 1 96 ? 11.719 4.168 -13.002 1.00 67.06 96 THR A C 1
ATOM 746 O O . THR A 1 96 ? 10.514 4.334 -12.883 1.00 67.06 96 THR A O 1
ATOM 749 N N . VAL A 1 97 ? 12.483 5.101 -13.576 1.00 64.50 97 VAL A N 1
ATOM 750 C CA . VAL A 1 97 ? 12.044 6.481 -13.871 1.00 64.50 97 VAL A CA 1
ATOM 751 C C . VAL A 1 97 ? 11.005 6.580 -14.987 1.00 64.50 97 VAL A C 1
ATOM 753 O O . VAL A 1 97 ? 10.186 7.494 -14.967 1.00 64.50 97 VAL A O 1
ATOM 756 N N . GLN A 1 98 ? 10.944 5.614 -15.895 1.00 63.31 98 GLN A N 1
ATOM 757 C CA . GLN A 1 98 ? 9.910 5.527 -16.928 1.00 63.31 98 GLN A CA 1
ATOM 758 C C . GLN A 1 98 ? 8.793 4.538 -16.567 1.00 63.31 98 GLN A C 1
ATOM 760 O O . GLN A 1 98 ? 7.938 4.265 -17.400 1.00 63.31 98 GLN A O 1
ATOM 765 N N . ALA A 1 99 ? 8.741 4.026 -15.334 1.00 61.31 99 ALA A N 1
ATOM 766 C CA . ALA A 1 99 ? 7.703 3.096 -14.890 1.00 61.31 99 ALA A CA 1
ATOM 767 C C . ALA A 1 99 ? 6.251 3.551 -15.171 1.00 61.31 99 ALA A C 1
ATOM 769 O O . ALA A 1 99 ? 5.444 2.694 -15.518 1.00 61.31 99 ALA A O 1
ATOM 770 N N . PRO A 1 100 ? 5.871 4.847 -15.103 1.00 58.56 100 PRO A N 1
ATOM 771 C CA . PRO A 1 100 ? 4.511 5.268 -15.459 1.00 58.56 100 PRO A CA 1
ATOM 772 C C . PRO A 1 100 ? 4.239 5.252 -16.969 1.00 58.56 100 PRO A C 1
ATOM 774 O O . PRO A 1 100 ? 3.082 5.188 -17.386 1.00 58.56 100 PRO A O 1
ATOM 777 N N . TRP A 1 101 ? 5.297 5.316 -17.782 1.00 60.19 101 TRP A N 1
ATOM 778 C CA . TRP A 1 101 ? 5.259 5.437 -19.236 1.00 60.19 101 TRP A CA 1
ATOM 779 C C . TRP A 1 101 ? 6.351 4.564 -19.857 1.00 60.19 101 TRP A C 1
ATOM 781 O O . TRP A 1 101 ? 7.377 5.062 -20.321 1.00 60.19 101 TRP A O 1
ATOM 791 N N . LEU A 1 102 ? 6.148 3.247 -19.865 1.00 58.88 102 LEU A N 1
ATOM 792 C CA . LEU A 1 102 ? 7.062 2.360 -20.578 1.00 58.88 102 LEU A CA 1
ATOM 793 C C . LEU A 1 102 ? 6.915 2.608 -22.086 1.00 58.88 102 LEU A C 1
ATOM 795 O O . LEU A 1 102 ? 5.929 2.209 -22.710 1.00 58.88 102 LEU A O 1
ATOM 799 N N . LEU A 1 103 ? 7.896 3.301 -22.668 1.00 53.06 103 LEU A N 1
ATOM 800 C CA . LEU A 1 103 ? 8.045 3.441 -24.115 1.00 53.06 103 LEU A CA 1
ATOM 801 C C . LEU A 1 103 ? 8.192 2.040 -24.725 1.00 53.06 103 LEU A C 1
ATOM 803 O O . LEU A 1 103 ? 9.003 1.237 -24.257 1.00 53.06 103 LEU A O 1
ATOM 807 N N . HIS A 1 104 ? 7.394 1.745 -25.757 1.00 48.16 104 HIS A N 1
ATOM 808 C CA . HIS A 1 104 ? 7.372 0.455 -26.450 1.00 48.16 104 HIS A CA 1
ATOM 809 C C . HIS A 1 104 ? 8.739 0.154 -27.088 1.00 48.16 104 HIS A C 1
ATOM 811 O O . HIS A 1 104 ? 8.984 0.421 -28.258 1.00 48.16 104 HIS A O 1
ATOM 817 N N . SER A 1 105 ? 9.640 -0.453 -26.325 1.00 46.81 105 SER A N 1
ATOM 818 C CA . SER A 1 105 ? 10.825 -1.129 -26.841 1.00 46.81 105 SER A CA 1
ATOM 819 C C . SER A 1 105 ? 10.518 -2.621 -26.779 1.00 46.81 105 SER A C 1
ATOM 821 O O . SER A 1 105 ? 10.746 -3.284 -25.771 1.00 46.81 105 SER A O 1
ATOM 823 N N . GLY A 1 106 ? 9.884 -3.124 -27.846 1.00 50.72 106 GLY A N 1
ATOM 824 C CA . GLY A 1 106 ? 9.180 -4.415 -27.941 1.00 50.72 106 GLY A CA 1
ATOM 825 C C . GLY A 1 106 ? 9.987 -5.701 -27.701 1.00 50.72 106 GLY A C 1
ATOM 826 O O . GLY A 1 106 ? 9.573 -6.754 -28.169 1.00 50.72 106 GLY A O 1
ATOM 827 N N . ARG A 1 107 ? 11.125 -5.640 -27.002 1.00 54.12 107 ARG A N 1
ATOM 828 C CA . ARG A 1 107 ? 11.952 -6.786 -26.616 1.00 54.12 107 ARG A CA 1
ATOM 829 C C . ARG A 1 107 ? 12.464 -6.775 -25.170 1.00 54.12 107 ARG A C 1
ATOM 831 O O . ARG A 1 107 ? 13.150 -7.710 -24.829 1.00 54.12 107 ARG A O 1
ATOM 838 N N . ASP A 1 108 ? 12.148 -5.801 -24.310 1.00 59.91 108 ASP A N 1
ATOM 839 C CA . ASP A 1 108 ? 12.598 -5.837 -22.895 1.00 59.91 108 ASP A CA 1
ATOM 840 C C . ASP A 1 108 ? 11.452 -5.685 -21.862 1.00 59.91 108 ASP A C 1
ATOM 842 O O . ASP A 1 108 ? 11.665 -5.852 -20.662 1.00 59.91 108 ASP A O 1
ATOM 846 N N . LEU A 1 109 ? 10.202 -5.439 -22.284 1.00 65.75 109 LEU A N 1
ATOM 847 C CA . LEU A 1 109 ? 9.091 -5.130 -21.361 1.00 65.75 109 LEU A CA 1
ATOM 848 C C . LEU A 1 109 ? 8.800 -6.220 -20.309 1.00 65.75 109 LEU A C 1
ATOM 850 O O . LEU A 1 109 ? 8.353 -5.900 -19.206 1.00 65.75 109 LEU A O 1
ATOM 854 N N . TYR A 1 110 ? 9.047 -7.492 -20.626 1.00 70.56 110 TYR A N 1
ATOM 855 C CA . TYR A 1 110 ? 8.648 -8.636 -19.798 1.00 70.56 110 TYR A CA 1
ATOM 856 C C . TYR A 1 110 ? 9.321 -8.677 -18.420 1.00 70.56 110 TYR A C 1
ATOM 858 O O . TYR A 1 110 ? 8.679 -9.096 -17.457 1.00 70.56 110 TYR A O 1
ATOM 866 N N . TRP A 1 111 ? 10.568 -8.209 -18.298 1.00 71.50 111 TRP A N 1
ATOM 867 C CA . TRP A 1 111 ? 11.278 -8.113 -17.014 1.00 71.50 111 TRP A CA 1
ATOM 868 C C . TRP A 1 111 ? 11.232 -6.698 -16.420 1.00 71.50 111 TRP A C 1
ATOM 870 O O . TRP A 1 111 ? 11.310 -6.532 -15.198 1.00 71.50 111 TRP A O 1
ATOM 880 N N . MET A 1 112 ? 11.062 -5.676 -17.265 1.00 72.00 112 MET A N 1
ATOM 881 C CA . MET A 1 112 ? 11.000 -4.274 -16.844 1.00 72.00 112 MET A CA 1
ATOM 882 C C . MET A 1 112 ? 9.724 -3.974 -16.048 1.00 72.00 112 MET A C 1
ATOM 884 O O . MET A 1 112 ? 9.808 -3.350 -14.991 1.00 72.00 112 MET A O 1
ATOM 888 N N . VAL A 1 113 ? 8.558 -4.458 -16.501 1.00 74.81 113 VAL A N 1
ATOM 889 C CA . VAL A 1 113 ? 7.261 -4.209 -15.836 1.00 74.81 113 VAL A CA 1
ATOM 890 C C . VAL A 1 113 ? 7.233 -4.751 -14.395 1.00 74.81 113 VAL A C 1
ATOM 892 O O . VAL A 1 113 ? 6.952 -3.967 -13.485 1.00 74.81 113 VAL A O 1
ATOM 895 N N . PRO A 1 114 ? 7.570 -6.031 -14.125 1.00 79.88 114 PRO A N 1
ATOM 896 C CA . PRO A 1 114 ? 7.578 -6.550 -12.756 1.00 79.88 114 PRO A CA 1
ATOM 897 C C . PRO A 1 114 ? 8.600 -5.850 -11.857 1.00 79.88 114 PRO A C 1
ATOM 899 O O . PRO A 1 114 ? 8.319 -5.582 -10.691 1.00 79.88 114 PRO A O 1
ATOM 902 N N . THR A 1 115 ? 9.776 -5.515 -12.397 1.00 79.88 115 THR A N 1
ATOM 903 C CA . THR A 1 115 ? 10.832 -4.828 -11.638 1.00 79.88 115 THR A CA 1
ATOM 904 C C . THR A 1 115 ? 10.382 -3.432 -11.213 1.00 79.88 115 THR A C 1
ATOM 906 O O . THR A 1 115 ? 10.498 -3.078 -10.040 1.00 79.88 115 THR A O 1
ATOM 909 N N . ALA A 1 116 ? 9.820 -2.658 -12.145 1.00 77.81 116 ALA A N 1
ATOM 910 C CA . ALA A 1 116 ? 9.254 -1.343 -11.864 1.00 77.81 116 ALA A CA 1
ATOM 911 C C . ALA A 1 116 ? 8.159 -1.416 -10.791 1.00 77.81 116 ALA A C 1
ATOM 913 O O . ALA A 1 116 ? 8.172 -0.631 -9.842 1.00 77.81 116 ALA A O 1
ATOM 914 N N . ALA A 1 117 ? 7.257 -2.396 -10.898 1.00 80.25 117 ALA A N 1
ATOM 915 C CA . ALA A 1 117 ? 6.186 -2.583 -9.931 1.00 80.25 117 ALA A CA 1
ATOM 916 C C . ALA A 1 117 ? 6.721 -2.886 -8.522 1.00 80.25 117 ALA A C 1
ATOM 918 O O . ALA A 1 117 ? 6.293 -2.249 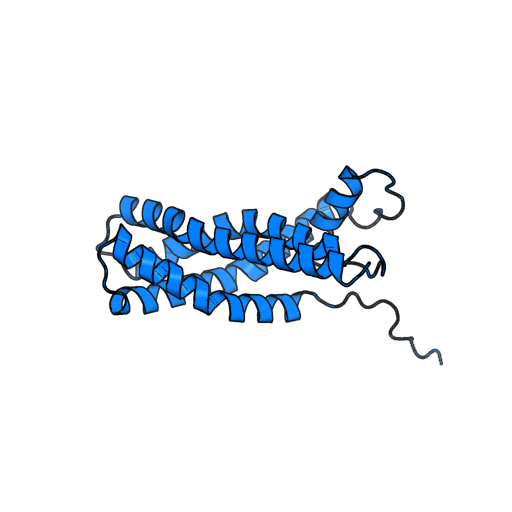-7.562 1.00 80.25 117 ALA A O 1
ATOM 919 N N . ILE A 1 118 ? 7.705 -3.784 -8.385 1.00 85.25 118 ILE A N 1
ATOM 920 C CA . ILE A 1 118 ? 8.332 -4.102 -7.090 1.00 85.25 118 ILE A CA 1
ATOM 921 C C . ILE A 1 118 ? 9.004 -2.868 -6.481 1.00 85.25 118 ILE A C 1
ATOM 923 O O . ILE A 1 118 ? 8.854 -2.615 -5.286 1.00 85.25 118 ILE A O 1
ATOM 927 N N . VAL A 1 119 ? 9.712 -2.071 -7.285 1.00 84.50 119 VAL A N 1
ATOM 928 C CA . VAL A 1 119 ? 10.333 -0.827 -6.806 1.00 84.50 119 VAL A CA 1
ATOM 929 C C . VAL A 1 119 ? 9.268 0.167 -6.334 1.00 84.50 119 VAL A C 1
ATOM 931 O O . VAL A 1 119 ? 9.436 0.777 -5.279 1.00 84.50 119 VAL A O 1
ATOM 934 N N . MET A 1 120 ? 8.148 0.288 -7.055 1.00 81.38 120 MET A N 1
ATOM 935 C CA . MET A 1 120 ? 7.028 1.161 -6.681 1.00 81.38 120 MET A CA 1
ATOM 936 C C . MET A 1 120 ? 6.294 0.719 -5.411 1.00 81.38 120 MET A C 1
ATOM 938 O O . MET A 1 120 ? 5.739 1.568 -4.710 1.00 81.38 120 MET A O 1
ATOM 942 N N . LEU A 1 121 ? 6.326 -0.570 -5.058 1.00 87.56 121 LEU A N 1
ATOM 943 C CA . LEU A 1 121 ? 5.738 -1.047 -3.804 1.00 87.56 121 LEU A CA 1
ATOM 944 C C . LEU A 1 121 ? 6.403 -0.417 -2.574 1.00 87.56 121 LEU A C 1
ATOM 946 O O . LEU A 1 121 ? 5.737 -0.234 -1.562 1.00 87.56 121 LEU A O 1
ATOM 950 N N . VAL A 1 122 ? 7.683 -0.040 -2.636 1.00 89.06 122 VAL A N 1
ATOM 951 C CA . VAL A 1 122 ? 8.391 0.544 -1.485 1.00 89.06 122 VAL A CA 1
ATOM 952 C C . VAL A 1 122 ? 7.812 1.905 -1.068 1.00 89.06 122 VAL A C 1
ATOM 954 O O . VAL A 1 122 ? 7.377 2.027 0.078 1.00 89.06 122 VAL A O 1
ATOM 957 N N . PRO A 1 123 ? 7.754 2.941 -1.930 1.00 89.06 123 PRO A N 1
ATOM 958 C CA . PRO A 1 123 ? 7.122 4.205 -1.555 1.00 89.06 123 PRO A CA 1
ATOM 959 C C . PRO A 1 123 ? 5.615 4.047 -1.307 1.00 89.06 123 PRO A C 1
ATOM 961 O O . PRO A 1 123 ? 5.081 4.710 -0.415 1.00 89.06 123 PRO A O 1
ATOM 964 N N . ALA A 1 124 ? 4.940 3.137 -2.023 1.00 89.31 124 ALA A N 1
ATOM 965 C CA . ALA A 1 124 ? 3.531 2.834 -1.780 1.00 89.31 124 ALA A CA 1
ATOM 966 C C . ALA A 1 124 ? 3.288 2.284 -0.369 1.00 89.31 124 ALA A C 1
ATOM 968 O O . ALA A 1 124 ? 2.344 2.716 0.289 1.00 89.31 124 ALA A O 1
ATOM 969 N N . PHE A 1 125 ? 4.172 1.416 0.130 1.00 92.06 125 PHE A N 1
ATOM 970 C CA . PHE A 1 125 ? 4.096 0.854 1.477 1.00 92.06 125 PHE A CA 1
ATOM 971 C C . PHE A 1 125 ? 4.072 1.946 2.540 1.00 92.06 125 PHE A C 1
ATOM 973 O O . PHE A 1 125 ? 3.162 1.991 3.364 1.00 92.06 125 PHE A O 1
ATOM 980 N N . PHE A 1 126 ? 5.046 2.856 2.507 1.00 92.94 126 PHE A N 1
ATOM 981 C CA . PHE A 1 126 ? 5.144 3.907 3.519 1.00 92.94 126 PHE A CA 1
ATOM 982 C C . PHE A 1 126 ? 3.965 4.873 3.460 1.00 92.94 126 PHE A C 1
ATOM 984 O O . PHE A 1 126 ? 3.439 5.264 4.504 1.00 92.94 126 PHE A O 1
ATOM 991 N N . LEU A 1 127 ? 3.531 5.231 2.251 1.00 92.50 127 LEU A N 1
ATOM 992 C CA . LEU A 1 127 ? 2.376 6.098 2.071 1.00 92.50 127 LEU A CA 1
ATOM 993 C C . LEU A 1 127 ? 1.091 5.424 2.560 1.00 92.50 127 LEU A C 1
ATOM 995 O O . LEU A 1 127 ? 0.308 6.058 3.265 1.00 92.50 127 LEU A O 1
ATOM 999 N N . SER A 1 128 ? 0.907 4.139 2.251 1.00 92.19 128 SER A N 1
ATOM 1000 C CA . SER A 1 128 ? -0.244 3.354 2.697 1.00 92.19 128 SER A CA 1
ATOM 1001 C C . SER A 1 128 ? -0.288 3.248 4.217 1.00 92.19 128 SER A C 1
ATOM 1003 O O . SER A 1 128 ? -1.298 3.611 4.806 1.00 92.19 128 SER A O 1
ATOM 1005 N N . VAL A 1 129 ? 0.827 2.891 4.866 1.00 92.88 129 VAL A N 1
ATOM 1006 C CA . VAL A 1 129 ? 0.935 2.840 6.337 1.00 92.88 129 VAL A CA 1
ATOM 1007 C C . VAL A 1 129 ? 0.586 4.192 6.968 1.00 92.88 129 VAL A C 1
ATOM 1009 O O . VAL A 1 129 ? -0.100 4.259 7.990 1.00 92.88 129 VAL A O 1
ATOM 1012 N N . TRP A 1 130 ? 1.051 5.292 6.372 1.00 93.06 130 TRP A N 1
ATOM 1013 C CA . TRP A 1 130 ? 0.771 6.627 6.893 1.00 93.06 130 TRP A CA 1
ATOM 1014 C C . TRP A 1 130 ? -0.706 7.012 6.749 1.00 93.06 130 TRP A C 1
ATOM 1016 O O . TRP A 1 130 ? -1.320 7.412 7.740 1.00 93.06 130 TRP A O 1
ATOM 1026 N N . VAL A 1 131 ? -1.288 6.854 5.555 1.00 92.56 131 VAL A N 1
ATOM 1027 C CA . VAL A 1 131 ? -2.707 7.159 5.300 1.00 92.56 131 VAL A CA 1
ATOM 1028 C C . VAL A 1 131 ? -3.610 6.266 6.142 1.00 92.56 131 VAL A C 1
ATOM 1030 O O . VAL A 1 131 ? -4.537 6.757 6.785 1.00 92.56 131 VAL A O 1
ATOM 1033 N N . GLU A 1 132 ? -3.311 4.972 6.202 1.00 91.44 132 GLU A N 1
ATOM 1034 C CA . GLU A 1 132 ? -4.077 4.006 6.976 1.00 91.44 132 GLU A CA 1
ATOM 1035 C C . GLU A 1 132 ? -4.139 4.389 8.446 1.00 91.44 132 GLU A C 1
ATOM 1037 O O . GLU A 1 132 ? -5.214 4.422 9.044 1.00 91.44 132 GLU A O 1
ATOM 1042 N N . ARG A 1 133 ? -2.994 4.725 9.039 1.00 91.81 133 ARG A N 1
ATOM 1043 C CA . ARG A 1 133 ? -2.949 5.145 10.435 1.00 91.81 133 ARG A CA 1
ATOM 1044 C C . ARG A 1 133 ? -3.875 6.334 10.697 1.00 91.81 133 ARG A C 1
ATOM 1046 O O . ARG A 1 133 ? -4.525 6.365 11.743 1.00 91.81 133 ARG A O 1
ATOM 1053 N N . LEU A 1 134 ? -3.935 7.300 9.778 1.00 92.31 134 LEU A N 1
ATOM 1054 C CA . LEU A 1 134 ? -4.833 8.449 9.901 1.00 92.31 134 LEU A CA 1
ATOM 1055 C C . LEU A 1 134 ? -6.295 8.000 9.859 1.00 92.31 134 LEU A C 1
ATOM 1057 O O . LEU A 1 134 ? -7.053 8.332 10.769 1.00 92.31 134 LEU A O 1
ATOM 1061 N N . VAL A 1 135 ? -6.670 7.192 8.868 1.00 93.25 135 VAL A N 1
ATOM 1062 C CA . VAL A 1 135 ? -8.051 6.722 8.696 1.00 93.25 135 VAL A CA 1
ATOM 1063 C C . VAL A 1 135 ? -8.486 5.833 9.864 1.00 93.25 135 VAL A C 1
ATOM 1065 O O . VAL A 1 135 ? -9.523 6.078 10.475 1.00 93.25 135 VAL A O 1
ATOM 1068 N N . LEU A 1 136 ? -7.683 4.841 10.248 1.00 92.75 136 LEU A N 1
ATOM 1069 C CA . LEU A 1 136 ? -8.005 3.937 11.355 1.00 92.75 136 LEU A CA 1
ATOM 1070 C C . LEU A 1 136 ? -8.093 4.661 12.695 1.00 92.75 136 LEU A C 1
ATOM 1072 O O . LEU A 1 136 ? -8.921 4.286 13.522 1.00 92.75 136 LEU A O 1
ATOM 1076 N N . SER A 1 137 ? -7.310 5.724 12.909 1.00 91.75 137 SER A N 1
ATOM 1077 C CA . SER A 1 137 ? -7.424 6.526 14.133 1.00 91.75 137 SER A CA 1
ATOM 1078 C C . SER A 1 137 ? -8.794 7.196 14.290 1.00 91.75 137 SER A C 1
ATOM 1080 O O . SER A 1 137 ? -9.203 7.480 15.414 1.00 91.75 137 SER A O 1
ATOM 1082 N N . TRP A 1 138 ? -9.527 7.411 13.191 1.00 91.19 138 TRP A N 1
ATOM 1083 C CA . TRP A 1 138 ? -10.885 7.959 13.228 1.00 91.19 138 TRP A CA 1
ATOM 1084 C C . TRP A 1 138 ? -11.932 6.900 13.576 1.00 91.19 138 TRP A C 1
ATOM 1086 O O . TRP A 1 138 ? -12.920 7.222 14.237 1.00 91.19 138 TRP A O 1
ATOM 1096 N N . PHE A 1 139 ? -11.717 5.646 13.166 1.00 91.12 139 PHE A N 1
ATOM 1097 C CA . PHE A 1 139 ? -12.624 4.530 13.454 1.00 91.12 139 PHE A CA 1
ATOM 1098 C C . PHE A 1 139 ? -12.377 3.901 14.829 1.00 91.12 139 PHE A C 1
ATOM 1100 O O . PHE A 1 139 ? -13.321 3.532 15.523 1.00 91.12 139 PHE A O 1
ATOM 1107 N N . TRP A 1 140 ? -11.116 3.776 15.237 1.00 91.31 140 TRP A N 1
ATOM 1108 C CA . TRP A 1 140 ? -10.698 3.103 16.468 1.00 91.31 140 TRP A CA 1
ATOM 1109 C C . TRP A 1 140 ? -10.163 4.107 17.492 1.00 91.31 140 TRP A C 1
ATOM 1111 O O . TRP A 1 140 ? -9.059 3.969 18.008 1.00 91.31 140 TRP A O 1
ATOM 1121 N N . GLN A 1 141 ? -10.969 5.126 17.803 1.00 84.94 141 GLN A N 1
ATOM 1122 C CA . GLN A 1 141 ? -10.589 6.231 18.701 1.00 84.94 141 GLN A CA 1
ATOM 1123 C C . GLN A 1 141 ? -10.233 5.777 20.126 1.00 84.94 141 GLN A C 1
ATOM 1125 O O . GLN A 1 141 ? -9.484 6.460 20.818 1.00 84.94 141 GLN A O 1
ATOM 1130 N N . ASN A 1 142 ? -10.758 4.624 20.552 1.00 84.19 142 ASN A N 1
ATOM 1131 C CA . ASN A 1 142 ? -10.521 4.053 21.879 1.00 84.19 142 ASN A CA 1
ATOM 1132 C C . ASN A 1 142 ? -9.245 3.197 21.956 1.00 84.19 142 ASN A C 1
ATOM 1134 O O . ASN A 1 142 ? -8.869 2.773 23.047 1.00 84.19 142 ASN A O 1
ATOM 1138 N N . GLU A 1 143 ? -8.596 2.912 20.824 1.00 85.94 143 GLU A N 1
ATOM 1139 C CA . GLU A 1 143 ? -7.360 2.134 20.801 1.00 85.94 143 GLU A CA 1
ATOM 1140 C C . GLU A 1 143 ? -6.137 3.012 21.063 1.00 85.94 143 GLU A C 1
ATOM 1142 O O . GLU A 1 143 ? -6.055 4.177 20.665 1.00 85.94 143 GLU A O 1
ATOM 1147 N N . ASP A 1 144 ? -5.139 2.421 21.713 1.00 89.06 144 ASP A N 1
ATOM 1148 C CA . ASP A 1 144 ? -3.886 3.108 21.983 1.00 89.06 144 ASP A CA 1
ATOM 1149 C C . ASP A 1 144 ? -3.143 3.460 20.677 1.00 89.06 144 ASP A C 1
ATOM 1151 O O . ASP A 1 144 ? -2.948 2.628 19.784 1.00 89.06 144 ASP A O 1
ATOM 1155 N N . LYS A 1 145 ? -2.663 4.706 20.577 1.00 86.06 145 LYS A N 1
ATOM 1156 C CA . LYS A 1 145 ? -1.998 5.227 19.371 1.00 86.06 145 LYS A CA 1
ATOM 1157 C C . LYS A 1 145 ? -0.725 4.450 19.027 1.00 86.06 145 LYS A C 1
ATOM 1159 O O . LYS A 1 145 ? -0.385 4.325 17.843 1.00 86.06 145 LYS A O 1
ATOM 1164 N N . GLN A 1 146 ? -0.005 3.939 20.026 1.00 87.75 146 GLN A N 1
ATOM 1165 C CA . GLN A 1 146 ? 1.215 3.162 19.811 1.00 87.75 146 GLN A CA 1
ATOM 1166 C C . GLN A 1 146 ? 0.888 1.748 19.314 1.00 87.75 146 GLN A C 1
ATOM 1168 O O . GLN A 1 146 ? 1.541 1.259 18.380 1.00 87.75 146 GLN A O 1
ATOM 1173 N N . ARG A 1 147 ? -0.173 1.125 19.844 1.00 89.31 147 ARG A N 1
ATOM 1174 C CA . ARG A 1 147 ? -0.722 -0.139 19.321 1.00 89.31 147 ARG A CA 1
ATOM 1175 C C . ARG A 1 147 ? -1.199 0.002 17.878 1.00 89.31 147 ARG A C 1
ATOM 1177 O O . ARG A 1 147 ? -0.814 -0.827 17.058 1.00 89.31 147 ARG A O 1
ATOM 1184 N N . LEU A 1 148 ? -1.924 1.069 17.540 1.00 88.50 148 LEU A N 1
ATOM 1185 C CA . LEU A 1 148 ? -2.367 1.359 16.166 1.00 88.50 148 LEU A CA 1
ATOM 1186 C C . LEU A 1 148 ? -1.198 1.543 15.192 1.00 88.50 148 LEU A C 1
ATOM 1188 O O . LEU A 1 148 ? -1.219 1.009 14.087 1.00 88.50 148 LEU A O 1
ATOM 1192 N N . THR A 1 149 ? -0.147 2.252 15.610 1.00 88.50 149 THR A N 1
ATOM 1193 C CA . THR A 1 149 ? 1.053 2.460 14.779 1.00 88.50 149 THR A CA 1
ATOM 1194 C C . THR A 1 149 ? 1.777 1.140 14.515 1.00 88.50 149 THR A C 1
ATOM 1196 O O . THR A 1 149 ? 2.147 0.834 13.382 1.00 88.50 149 THR A O 1
ATOM 1199 N N . THR A 1 150 ? 1.945 0.329 15.561 1.00 90.00 150 THR A N 1
ATOM 1200 C CA . THR A 1 150 ? 2.589 -0.986 15.458 1.00 90.00 150 THR A CA 1
ATOM 1201 C C . THR A 1 150 ? 1.758 -1.944 14.611 1.00 90.00 150 THR A C 1
ATOM 1203 O O . THR A 1 150 ? 2.314 -2.707 13.822 1.00 90.00 150 THR A O 1
ATOM 1206 N N . PHE A 1 151 ? 0.433 -1.902 14.770 1.00 92.88 151 PHE A N 1
ATOM 1207 C CA . PHE A 1 151 ? -0.509 -2.664 13.966 1.00 92.88 151 PHE A CA 1
ATOM 1208 C C . PHE A 1 151 ? -0.391 -2.293 12.490 1.00 92.88 151 PHE A C 1
ATOM 1210 O O . PHE A 1 151 ? -0.113 -3.183 11.695 1.00 92.88 151 PHE A O 1
ATOM 1217 N N . SER A 1 152 ? -0.523 -1.009 12.143 1.00 90.12 152 SER A N 1
ATOM 1218 C CA . SER A 1 152 ? -0.529 -0.554 10.748 1.00 90.12 152 SER A CA 1
ATOM 1219 C C . SER A 1 152 ? 0.732 -1.008 10.006 1.00 90.12 152 SER A C 1
ATOM 1221 O O . SER A 1 152 ? 0.647 -1.605 8.937 1.00 90.12 152 SER A O 1
ATOM 1223 N N . PHE A 1 153 ? 1.906 -0.876 10.632 1.00 92.31 153 PHE A N 1
ATOM 1224 C CA . PHE A 1 153 ? 3.153 -1.352 10.031 1.00 92.31 153 PHE A CA 1
ATOM 1225 C C . PHE A 1 153 ? 3.202 -2.886 9.892 1.00 92.31 153 PHE A C 1
ATOM 1227 O O . PHE A 1 153 ? 3.582 -3.411 8.846 1.00 92.31 153 PHE A O 1
ATOM 1234 N N . LYS A 1 154 ? 2.821 -3.632 10.941 1.00 93.31 154 LYS A N 1
ATOM 1235 C CA . LYS A 1 154 ? 2.886 -5.105 10.936 1.00 93.31 154 LYS A CA 1
ATOM 1236 C C . LYS A 1 154 ? 1.848 -5.753 10.024 1.00 93.31 154 LYS A C 1
ATOM 1238 O O . LYS A 1 154 ? 2.138 -6.803 9.459 1.00 93.31 154 LYS A O 1
ATOM 1243 N N . ALA A 1 155 ? 0.667 -5.158 9.899 1.00 92.06 155 ALA A N 1
ATOM 1244 C CA . ALA A 1 155 ? -0.424 -5.655 9.068 1.00 92.06 155 ALA A CA 1
ATOM 1245 C C . ALA A 1 155 ? -0.116 -5.507 7.571 1.00 92.06 155 ALA A C 1
ATOM 1247 O O . ALA A 1 155 ? -0.492 -6.377 6.791 1.00 92.06 155 ALA A O 1
ATOM 1248 N N . HIS A 1 156 ? 0.649 -4.481 7.187 1.00 93.00 156 HIS A N 1
ATOM 1249 C CA . HIS A 1 156 ? 1.059 -4.278 5.799 1.00 93.00 156 HIS A CA 1
ATOM 1250 C C . HIS A 1 156 ? 2.145 -5.259 5.330 1.00 93.00 156 HIS A C 1
ATOM 1252 O O . HIS A 1 156 ? 2.229 -5.545 4.137 1.00 93.00 156 HIS A O 1
ATOM 1258 N N . ILE A 1 157 ? 2.982 -5.798 6.230 1.00 94.19 157 ILE A N 1
ATOM 1259 C CA . ILE A 1 157 ? 4.080 -6.706 5.843 1.00 94.19 157 ILE A CA 1
ATOM 1260 C C . ILE A 1 157 ? 3.558 -7.931 5.062 1.00 94.19 157 ILE A C 1
ATOM 1262 O O . ILE A 1 157 ? 4.062 -8.171 3.965 1.00 94.19 157 ILE A O 1
ATOM 1266 N N . PRO A 1 158 ? 2.560 -8.698 5.550 1.00 93.81 158 PRO A N 1
ATOM 1267 C CA . PRO A 1 158 ? 2.019 -9.833 4.804 1.00 93.81 158 PRO A CA 1
ATOM 1268 C C . PRO A 1 158 ? 1.380 -9.441 3.465 1.00 93.81 158 PRO A C 1
ATOM 1270 O O . PRO A 1 158 ? 1.616 -10.116 2.464 1.00 93.81 158 PRO A O 1
ATOM 1273 N N . SER A 1 159 ? 0.617 -8.343 3.427 1.00 92.38 159 SER A N 1
ATOM 1274 C CA . SER A 1 159 ? -0.035 -7.845 2.208 1.00 92.38 159 SER A CA 1
ATOM 1275 C C . SER A 1 159 ? 0.990 -7.482 1.130 1.00 92.38 159 SER A C 1
ATOM 1277 O O . SER A 1 159 ? 0.872 -7.900 -0.020 1.00 92.38 159 SER A O 1
ATOM 1279 N N . TYR A 1 160 ? 2.058 -6.774 1.501 1.00 92.81 160 TYR A N 1
ATOM 1280 C CA . TYR A 1 160 ? 3.117 -6.397 0.565 1.00 92.81 160 TYR A CA 1
ATOM 1281 C C . TYR A 1 160 ? 4.026 -7.568 0.196 1.00 92.81 160 TYR A C 1
ATOM 1283 O O . TYR A 1 160 ? 4.454 -7.656 -0.952 1.00 92.81 160 TYR A O 1
ATOM 1291 N N . ALA A 1 161 ? 4.269 -8.509 1.112 1.00 93.88 161 ALA A N 1
ATOM 1292 C CA . ALA A 1 161 ? 4.964 -9.752 0.785 1.00 93.88 161 ALA A CA 1
ATOM 1293 C C . ALA A 1 161 ? 4.196 -10.560 -0.275 1.00 93.88 161 ALA A C 1
ATOM 1295 O O . ALA A 1 161 ? 4.807 -11.066 -1.215 1.00 93.88 161 ALA A O 1
ATOM 1296 N N . MET A 1 162 ? 2.862 -10.622 -0.174 1.00 94.69 162 MET A N 1
ATOM 1297 C CA . MET A 1 162 ? 2.005 -11.231 -1.195 1.00 94.69 162 MET A CA 1
ATOM 1298 C C . MET A 1 162 ? 2.127 -10.505 -2.543 1.00 94.69 162 MET A C 1
ATOM 1300 O O . MET A 1 162 ? 2.274 -11.165 -3.570 1.00 94.69 162 MET A O 1
ATOM 1304 N N . LEU A 1 163 ? 2.105 -9.167 -2.558 1.00 91.69 163 LEU A N 1
ATOM 1305 C CA . LEU A 1 163 ? 2.254 -8.384 -3.794 1.00 91.69 163 LEU A CA 1
ATOM 1306 C C . LEU A 1 163 ? 3.627 -8.586 -4.447 1.00 91.69 163 LEU A C 1
ATOM 1308 O O . LEU A 1 163 ? 3.706 -8.790 -5.657 1.00 91.69 163 LEU A O 1
ATOM 1312 N N . VAL A 1 164 ? 4.708 -8.580 -3.662 1.00 92.50 164 VAL A N 1
ATOM 1313 C CA . VAL A 1 164 ? 6.061 -8.870 -4.162 1.00 92.50 164 VAL A CA 1
ATOM 1314 C C . VAL A 1 164 ? 6.122 -10.281 -4.739 1.00 92.50 164 VAL A C 1
ATOM 1316 O O . VAL A 1 164 ? 6.617 -10.465 -5.849 1.00 92.50 164 VAL A O 1
ATOM 1319 N N . PHE A 1 165 ? 5.580 -11.272 -4.027 1.00 93.19 165 PHE A N 1
ATOM 1320 C CA . PHE A 1 165 ? 5.528 -12.650 -4.508 1.00 93.19 165 PHE A CA 1
ATOM 1321 C C . PHE A 1 165 ? 4.772 -12.759 -5.838 1.00 93.19 165 PHE A C 1
ATOM 1323 O O . PHE A 1 165 ? 5.272 -13.385 -6.772 1.00 93.19 165 PHE A O 1
ATOM 1330 N N . PHE A 1 166 ? 3.618 -12.097 -5.954 1.00 91.00 166 PHE A N 1
ATOM 1331 C CA . PHE A 1 166 ? 2.851 -12.036 -7.196 1.00 91.00 166 PHE A CA 1
ATOM 1332 C C . PHE A 1 166 ? 3.688 -11.485 -8.358 1.00 91.00 166 PHE A C 1
ATOM 1334 O O . PHE A 1 166 ? 3.760 -12.122 -9.407 1.00 91.00 166 PHE A O 1
ATOM 1341 N N . TRP A 1 167 ? 4.371 -10.351 -8.170 1.00 88.50 167 TRP A N 1
ATOM 1342 C CA . TRP A 1 167 ? 5.203 -9.756 -9.220 1.00 88.50 167 TRP A CA 1
ATOM 1343 C C . TRP A 1 167 ? 6.420 -10.611 -9.579 1.00 88.50 167 TRP A C 1
ATOM 1345 O O . TRP A 1 167 ? 6.772 -10.692 -10.755 1.00 88.50 167 TRP A O 1
ATOM 1355 N N . CYS A 1 168 ? 7.026 -11.305 -8.614 1.00 89.56 168 CYS A N 1
ATOM 1356 C CA . CYS A 1 168 ? 8.097 -12.265 -8.883 1.00 89.56 168 CYS A CA 1
ATOM 1357 C C . CYS A 1 168 ? 7.609 -13.444 -9.738 1.00 89.56 168 CYS A C 1
ATOM 1359 O O . CYS A 1 168 ? 8.266 -13.800 -10.715 1.00 89.56 168 CYS A O 1
ATOM 1361 N N . VAL A 1 169 ? 6.453 -14.031 -9.408 1.00 89.62 169 VAL A N 1
ATOM 1362 C CA . VAL A 1 169 ? 5.861 -15.141 -10.179 1.00 89.62 169 VAL A CA 1
ATOM 1363 C C . VAL A 1 169 ? 5.451 -14.677 -11.572 1.00 89.62 169 VAL A C 1
ATOM 1365 O O . VAL A 1 169 ? 5.776 -15.336 -12.559 1.00 89.62 169 VAL A O 1
ATOM 1368 N N . PHE A 1 170 ? 4.784 -13.526 -11.666 1.00 85.81 170 PHE A N 1
ATOM 1369 C CA . PHE A 1 170 ? 4.389 -12.936 -12.940 1.00 85.81 170 PHE A CA 1
ATOM 1370 C C . PHE A 1 170 ? 5.607 -12.640 -13.820 1.00 85.81 170 PHE A C 1
ATOM 1372 O O . PHE A 1 170 ? 5.594 -12.968 -15.003 1.00 85.81 170 PHE A O 1
ATOM 1379 N N . GLY A 1 171 ? 6.679 -12.096 -13.238 1.00 84.44 171 GLY A N 1
ATOM 1380 C CA . GLY A 1 171 ? 7.936 -11.862 -13.941 1.00 84.44 171 GLY A CA 1
ATOM 1381 C C . GLY A 1 171 ? 8.616 -13.147 -14.407 1.00 84.44 171 GLY A C 1
ATOM 1382 O O . GLY A 1 171 ? 9.082 -13.219 -15.539 1.00 84.44 171 GLY A O 1
ATOM 1383 N N . ALA A 1 172 ? 8.652 -14.193 -13.580 1.00 86.75 172 ALA A N 1
ATOM 1384 C CA . ALA A 1 172 ? 9.203 -15.483 -13.995 1.00 86.75 172 ALA A CA 1
ATOM 1385 C C . ALA A 1 172 ? 8.397 -16.094 -15.156 1.00 86.75 172 ALA A C 1
ATOM 1387 O O . ALA A 1 172 ? 8.972 -16.578 -16.133 1.00 86.75 172 ALA A O 1
ATOM 1388 N N . TYR A 1 173 ? 7.064 -16.016 -15.085 1.00 85.56 173 TYR A N 1
ATOM 1389 C CA . TYR A 1 173 ? 6.176 -16.488 -16.144 1.00 85.56 173 TYR A CA 1
ATOM 1390 C C . TYR A 1 173 ? 6.343 -15.687 -17.443 1.00 85.56 173 TYR A C 1
ATOM 1392 O O . TYR A 1 173 ? 6.472 -16.286 -18.514 1.00 85.56 173 TYR A O 1
ATOM 1400 N N . SER A 1 174 ? 6.391 -14.353 -17.370 1.00 79.12 174 SER A N 1
ATOM 1401 C CA . SER A 1 174 ? 6.568 -13.489 -18.545 1.00 79.12 174 SER A CA 1
ATOM 1402 C C . SER A 1 174 ? 7.912 -13.733 -19.232 1.00 79.12 174 SER A C 1
ATOM 1404 O O . SER A 1 174 ? 7.967 -13.785 -20.458 1.00 79.12 174 SER A O 1
ATOM 1406 N N . MET A 1 175 ? 8.979 -13.968 -18.464 1.00 80.00 175 MET A N 1
ATOM 1407 C CA . MET A 1 175 ? 10.290 -14.340 -19.004 1.00 80.00 175 MET A CA 1
ATOM 1408 C C . MET A 1 175 ? 10.277 -15.724 -19.667 1.00 80.00 175 MET A C 1
ATOM 1410 O O . MET A 1 175 ? 10.944 -15.913 -20.677 1.00 80.00 175 MET A O 1
ATOM 1414 N N . SER A 1 176 ? 9.512 -16.683 -19.132 1.00 80.06 176 SER A N 1
ATOM 1415 C CA . SER A 1 176 ? 9.409 -18.036 -19.707 1.00 80.06 176 SER A CA 1
ATOM 1416 C C . SER A 1 176 ? 8.558 -18.120 -20.980 1.00 80.06 176 SER A C 1
ATOM 1418 O O . SER A 1 176 ? 8.741 -19.034 -21.775 1.00 80.06 176 SER A O 1
ATOM 1420 N N . SER A 1 177 ? 7.619 -17.187 -21.160 1.00 69.44 177 SER A N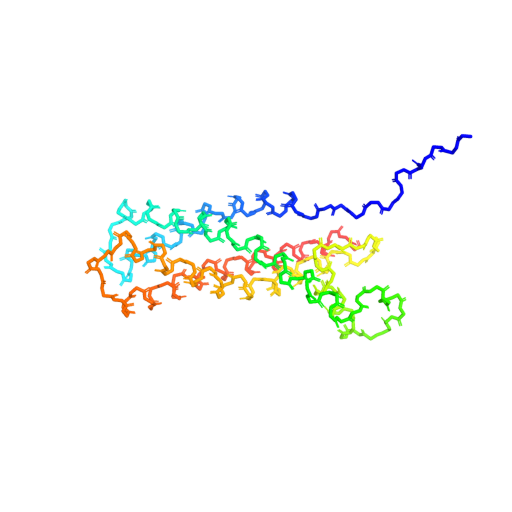 1
ATOM 1421 C CA . SER A 1 177 ? 6.648 -17.179 -22.266 1.00 69.44 177 SER A CA 1
ATOM 1422 C C . SER A 1 177 ? 6.982 -16.173 -23.371 1.00 69.44 177 SER A C 1
ATOM 1424 O O . SER A 1 177 ? 6.457 -16.293 -24.474 1.00 69.44 177 SER A O 1
ATOM 1426 N N . GLY A 1 178 ? 7.838 -15.187 -23.081 1.00 58.66 178 GLY A N 1
ATOM 1427 C CA . GLY A 1 178 ? 8.330 -14.187 -24.032 1.00 58.66 178 GLY A CA 1
ATOM 1428 C C . GLY A 1 178 ? 9.739 -14.450 -24.581 1.00 58.66 178 GLY A C 1
ATOM 1429 O O . GLY A 1 178 ? 10.296 -13.542 -25.198 1.00 58.66 178 GLY A O 1
ATOM 1430 N N . GLY A 1 179 ? 10.319 -15.629 -24.314 1.00 47.88 179 GLY A N 1
ATOM 1431 C CA . GLY A 1 179 ? 11.630 -16.075 -24.811 1.00 47.88 179 GLY A CA 1
ATOM 1432 C C . GLY A 1 179 ? 11.555 -16.888 -26.096 1.00 47.88 179 GLY A C 1
ATOM 1433 O O . GLY A 1 179 ? 10.561 -17.627 -26.267 1.00 47.88 179 GLY A O 1
#

=== Feature glossary ===
Feature key, reading from the visual/contextual features back to the raw sequence:

Rendered structure images. Six rendered views show the 3D structure from the faces of a cube — i.e. along ±x, ±y, ±z. Rendering representation is drawn randomly per protein from cartoon (secondary-structure ribbons), sticks (backbone bonds), or molecular surface; coloring is either N→C rainbow (blue at the N-terminus through red at the C-terminus) or one color per chain.

Contact-map, Ramachandran, and PAE plots. The contact map is a binary N×N matrix image: pixel (i, j) is dark where Cα_i and Cα_j are within 8 Å and |i−j|>4. Because the |i−j|>4 filter removes local helical contacts, off-diagonal stripes parallel to the main diagonal indicate parallel β-sheets; stripes perpendicular to it indicate antiparallel β-sheets. The Ramachandran plot scatters every residue's (φ, ψ) pair against the sterically allowed regions. The PAE heatmap renders the predicted-aligned-error matrix.

InterPro / GO / CATH / organism. Database cross-references. InterPro integrates a dozen domain/family signature databases into unified entries with residue-range hits. GO terms attach function/process/location labels with evidence codes. CATH codes position the fold in a four-level structural taxonomy. Organism is the NCBI-taxonomy species name.

Nearest PDB structures. The Foldseek neighbor list gives the closest experimentally determined structures in the PDB, ranked by structural alignment. TM-score near 1 means near-identical fold; near 0.3 means only rough topology match. This is how one finds what a novel AlphaFold prediction most resembles in the solved-structure universe.

Predicted aligned error. PAE(i, j) answers: if I align the predicted and true structures on residue i, how far off (in Å) do I expect residue j to be? A block-diagonal PAE matrix with low values on the blocks and high values off-diagonal is the signature of a multi-domain protein with confidently predicted domains but uncertain inter-domain orientation.

Solvent-accessible surface area. Accessible surface area quantifies burial. A residue with SASA near zero is packed into the hydrophobic core; one with SASA >100 Å² sits on the surface. Computed here via the Shrake–Rupley numerical algorithm with a 1.4 Å probe.

B-factor. B-factor (Debye–Waller factor) reflects atomic displacement in the crystal lattice. It is an experimental observable (units Å²), not a prediction; low values mean the atom is pinned down, high values mean it moves or is heterogeneous across the crystal.

pLDDT. For AlphaFold models, the B-factor field carries pLDDT — the model's own estimate of local accuracy on a 0–100 scale. Regions with pLDDT<50 should be treated as essentially unmodeled; they often correspond to intrinsically disordered segments.

Backbone torsions (φ/ψ). φ (phi) and ψ (psi) are the two rotatable backbone dihedrals per residue: φ is the C(i-1)–N–Cα–C torsion, ψ is the N–Cα–C–N(i+1) torsion, both in degrees on (−180°, 180°]. α-helical residues cluster near (−60°, −45°); β-strand residues near (−120°, +130°). A Ramachandran plot is simply a scatter of (φ, ψ) for every residue.

Radius of gyration, Cα contacts, bounding box. Radius of gyration (Rg) is the root-mean-square distance of Cα atoms from their centroid — a single number for overall size and compactness. A globular domain of N residues has Rg ≈ 2.2·N^0.38 Å; an extended or disordered chain has a much larger Rg. The Cα contact count is the number of residue pairs whose Cα atoms are within 8 Å and are more than four positions apart in sequence — a standard proxy for tertiary packing density. The bounding box is the smallest axis-aligned box enclosing all Cα atoms.

Secondary structure (3-state, P-SEA). Three-state secondary structure (P-SEA) collapses the eight DSSP classes into helix (a), strand (b), and coil (c). P-SEA assigns these from Cα geometry alone — distances and angles — without requiring backbone oxygens, so it works on any Cα trace.

Secondary structure (8-state, DSSP). DSSP 8-state secondary structure assigns each residue one of H (α-helix), G (3₁₀-helix), I (π-helix), E (extended β-strand), B (isolated β-bridge), T (hydrogen-bonded turn), S (bend), or '-' (coil). The assignment is computed from backbone hydrogen-bond geometry via the Kabsch–Sander algorithm.

Foldseek 3Di. A 3Di character summarizes, for each residue, the relative orientation of the Cα frame of its nearest spatial neighbor. Because it encodes fold topology rather than chemistry, 3Di alignments detect remote structural similarity that sequence alignment misses.

mmCIF coordinates. The mmCIF block holds the 3D Cartesian coordinates of each backbone atom (N, Cα, C, O) in ångströms. mmCIF is the PDB's canonical archive format — a tagged-loop text representation of the atomic model.

Sequence. Sequence gives the chain of amino acids in standard one-letter code (A=alanine, C=cysteine, …, Y=tyrosine), read N→C. It is the only feature that is directly encoded by the gene; all structural features are derived from the folded form of this sequence.